Protein AF-A0A0F2R9R0-F1 (afdb_monomer)

Radius of gyration: 47.71 Å; Cα contacts (8 Å, |Δi|>4): 137; chains: 1; bounding box: 87×68×143 Å

pLDDT: mean 79.86, std 17.03, range [35.34, 97.31]

Structure (mmCIF, N/CA/C/O backbone):
data_AF-A0A0F2R9R0-F1
#
_entry.id   AF-A0A0F2R9R0-F1
#
loop_
_atom_site.group_PDB
_atom_site.id
_atom_site.type_symbol
_atom_site.label_atom_id
_atom_site.label_alt_id
_atom_site.label_comp_id
_atom_site.label_asym_id
_atom_site.label_entity_id
_atom_site.label_seq_id
_atom_site.pdbx_PDB_ins_code
_atom_site.Cartn_x
_atom_site.Cartn_y
_atom_site.Cartn_z
_atom_site.occupancy
_atom_site.B_iso_or_equiv
_atom_site.auth_seq_id
_atom_site.auth_comp_id
_atom_site.auth_asym_id
_atom_site.auth_atom_id
_atom_site.pdbx_PDB_model_num
ATOM 1 N N . MET A 1 1 ? -16.820 -42.056 77.768 1.00 40.16 1 MET A N 1
ATOM 2 C CA . MET A 1 1 ? -17.165 -43.144 76.829 1.00 40.16 1 MET A CA 1
ATOM 3 C C . MET A 1 1 ? -18.586 -42.840 76.374 1.00 40.16 1 MET A C 1
ATOM 5 O O . MET A 1 1 ? -19.413 -42.640 77.250 1.00 40.16 1 MET A O 1
ATOM 9 N N . SER A 1 2 ? -18.799 -42.416 75.122 1.00 37.59 2 SER A N 1
ATOM 10 C CA . SER A 1 2 ? -19.001 -43.304 73.947 1.00 37.59 2 SER A CA 1
ATOM 11 C C . SER A 1 2 ? -20.323 -44.087 74.069 1.00 37.59 2 SER A C 1
ATOM 13 O O . SER A 1 2 ? -20.566 -44.620 75.141 1.00 37.59 2 SER A O 1
ATOM 15 N N . SER A 1 3 ? -21.201 -44.281 73.079 1.00 40.66 3 SER A N 1
ATOM 16 C CA . SER A 1 3 ? -21.303 -43.811 71.682 1.00 40.66 3 SER A CA 1
ATOM 17 C C . SER A 1 3 ? -22.741 -44.110 71.177 1.00 40.66 3 SER A C 1
ATOM 19 O O . SER A 1 3 ? -23.325 -45.089 71.630 1.00 40.66 3 SER A O 1
ATOM 21 N N . ASP A 1 4 ? -23.367 -43.367 70.256 1.00 43.94 4 ASP A N 1
ATOM 22 C CA . ASP A 1 4 ? -23.007 -42.046 69.719 1.00 43.94 4 ASP A CA 1
ATOM 23 C C . ASP A 1 4 ? -24.202 -41.270 69.106 1.00 43.94 4 ASP A C 1
ATOM 25 O O . ASP A 1 4 ? -25.320 -41.768 69.005 1.00 43.94 4 ASP A O 1
ATOM 29 N N . ASN A 1 5 ? -23.925 -40.027 68.712 1.00 44.84 5 ASN A N 1
ATOM 30 C CA . ASN A 1 5 ? -24.727 -39.107 67.902 1.00 44.84 5 ASN A CA 1
ATOM 31 C C . ASN A 1 5 ? -24.810 -39.552 66.422 1.00 44.84 5 ASN A C 1
ATOM 33 O O . ASN A 1 5 ? -23.771 -39.648 65.775 1.00 44.84 5 ASN A O 1
ATOM 37 N N . ASP A 1 6 ? -26.013 -39.714 65.853 1.00 38.12 6 ASP A N 1
ATOM 38 C CA . ASP A 1 6 ? -26.194 -39.814 64.391 1.00 38.12 6 ASP A CA 1
ATOM 39 C C . ASP A 1 6 ? -27.330 -38.904 63.890 1.00 38.12 6 ASP A C 1
ATOM 41 O O . ASP A 1 6 ? -28.420 -39.312 63.481 1.00 38.12 6 ASP A O 1
ATOM 45 N N . THR A 1 7 ? -27.070 -37.599 63.985 1.00 41.69 7 THR A N 1
ATOM 46 C CA . THR A 1 7 ? -27.906 -36.568 63.369 1.00 41.69 7 THR A CA 1
ATOM 47 C C . THR A 1 7 ? -27.595 -36.514 61.873 1.00 41.69 7 THR A C 1
ATOM 49 O O . THR A 1 7 ? -26.609 -35.893 61.466 1.00 41.69 7 THR A O 1
ATOM 52 N N . THR A 1 8 ? -28.448 -37.111 61.035 1.00 40.28 8 THR A N 1
ATOM 53 C CA . THR A 1 8 ? -28.331 -37.064 59.565 1.00 40.28 8 THR A CA 1
ATOM 54 C C . THR A 1 8 ? -28.664 -35.674 59.010 1.00 40.28 8 THR A C 1
ATOM 56 O O . THR A 1 8 ? -29.687 -35.427 58.372 1.00 40.28 8 THR A O 1
ATOM 59 N N . GLY A 1 9 ? -27.745 -34.733 59.237 1.00 36.72 9 GLY A N 1
ATOM 60 C CA . GLY A 1 9 ? -27.738 -33.412 58.625 1.00 36.72 9 GLY A CA 1
ATOM 61 C C . GLY A 1 9 ? -27.505 -33.519 57.122 1.00 36.72 9 GLY A C 1
ATOM 62 O O . GLY A 1 9 ? -26.364 -33.482 56.656 1.00 36.72 9 GLY A O 1
ATOM 63 N N . ALA A 1 10 ? -28.592 -33.636 56.359 1.00 35.34 10 ALA A N 1
ATOM 64 C CA . ALA A 1 10 ? -28.570 -33.598 54.905 1.00 35.34 10 ALA A CA 1
ATOM 65 C C . ALA A 1 10 ? -27.980 -32.261 54.423 1.00 35.34 10 ALA A C 1
ATOM 67 O O . ALA A 1 10 ? -28.655 -31.230 54.396 1.00 35.34 10 ALA A O 1
ATOM 68 N N . LYS A 1 11 ? -26.697 -32.276 54.037 1.00 38.31 11 LYS A N 1
ATOM 69 C CA . LYS A 1 11 ? -26.055 -31.144 53.359 1.00 38.31 11 LYS A CA 1
ATOM 70 C C . LYS A 1 11 ? -26.858 -30.822 52.092 1.00 38.31 11 LYS A C 1
ATOM 72 O O . LYS A 1 11 ? -27.135 -31.748 51.324 1.00 38.31 11 LYS A O 1
ATOM 77 N N . PRO A 1 12 ? -27.211 -29.551 51.827 1.00 45.28 12 PRO A N 1
ATOM 78 C CA . PRO A 1 12 ? -27.850 -29.198 50.569 1.00 45.28 12 PRO A CA 1
ATOM 79 C C . PRO A 1 12 ? -26.906 -29.554 49.419 1.00 45.28 12 PRO A C 1
ATOM 81 O O . PRO A 1 12 ? -25.730 -29.186 49.437 1.00 45.28 12 PRO A O 1
ATOM 84 N N . VAL A 1 13 ? -27.430 -30.283 48.431 1.00 44.75 13 VAL A N 1
ATOM 85 C CA . VAL A 1 13 ? -26.698 -30.658 47.216 1.00 44.75 13 VAL A CA 1
ATOM 86 C C . VAL A 1 13 ? -26.112 -29.394 46.595 1.00 44.75 13 VAL A C 1
ATOM 88 O O . VAL A 1 13 ? -26.846 -28.454 46.282 1.00 44.75 13 VAL A O 1
ATOM 91 N N . SER A 1 14 ? -24.790 -29.364 46.426 1.00 47.56 14 SER A N 1
ATOM 92 C CA . SER A 1 14 ? -24.080 -28.240 45.824 1.00 47.56 14 SER A CA 1
AT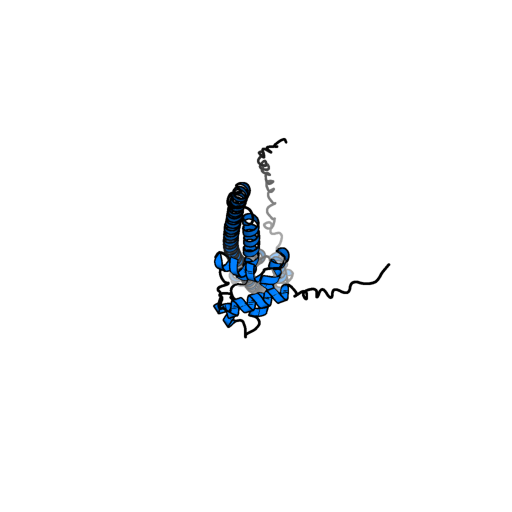OM 93 C C . SER A 1 14 ? -24.473 -28.108 44.353 1.00 47.56 14 SER A C 1
ATOM 95 O O . SER A 1 14 ? -23.897 -28.761 43.485 1.00 47.56 14 SER A O 1
ATOM 97 N N . GLN A 1 15 ? -25.477 -27.278 44.071 1.00 59.12 15 GLN A N 1
ATOM 98 C CA . GLN A 1 15 ? -25.826 -26.900 42.706 1.00 59.12 15 GLN A CA 1
ATOM 99 C C . GLN A 1 15 ? -24.646 -26.153 42.079 1.00 59.12 15 GLN A C 1
ATOM 101 O O . GLN A 1 15 ? -24.234 -25.113 42.597 1.00 59.12 15 GLN A O 1
ATOM 106 N N . ASP A 1 16 ? -24.129 -26.656 40.954 1.00 79.12 16 ASP A N 1
ATOM 107 C CA . ASP A 1 16 ? -23.079 -25.971 40.199 1.00 79.12 16 ASP A CA 1
ATOM 108 C C . ASP A 1 16 ? -23.521 -24.527 39.891 1.00 79.12 16 ASP A C 1
ATOM 110 O O . ASP A 1 16 ? -24.576 -24.332 39.268 1.00 79.12 16 ASP A O 1
ATOM 114 N N . PRO A 1 17 ? -22.740 -23.494 40.260 1.00 80.38 17 PRO A N 1
ATOM 115 C CA . PRO A 1 17 ? -23.181 -22.103 40.137 1.00 80.38 17 PRO A CA 1
ATOM 116 C C . PRO A 1 17 ? -23.451 -21.704 38.676 1.00 80.38 17 PRO A C 1
ATOM 118 O O . PRO A 1 17 ? -24.337 -20.890 38.409 1.00 80.38 17 PRO A O 1
ATOM 121 N N . SER A 1 18 ? -22.759 -22.339 37.725 1.00 81.69 18 SER A N 1
ATOM 122 C CA . SER A 1 18 ? -22.975 -22.191 36.280 1.00 81.69 18 SER A CA 1
ATOM 123 C C . SER A 1 18 ? -24.312 -22.776 35.803 1.00 81.69 18 SER A C 1
ATOM 125 O O . SER A 1 18 ? -24.955 -22.187 34.934 1.00 81.69 18 SER A O 1
ATOM 127 N N . ARG A 1 19 ? -24.778 -23.894 36.387 1.00 85.12 19 ARG A N 1
ATOM 128 C CA . ARG A 1 19 ? -26.102 -24.471 36.079 1.00 85.12 19 ARG A CA 1
ATOM 129 C C . ARG A 1 19 ? -27.211 -23.581 36.634 1.00 85.12 19 ARG A C 1
ATOM 131 O O . ARG A 1 19 ? -28.107 -23.191 35.890 1.00 85.12 19 ARG A O 1
ATOM 138 N N . ALA A 1 20 ? -27.080 -23.152 37.890 1.00 87.12 20 ALA A N 1
ATOM 139 C CA . ALA A 1 20 ? -28.022 -22.226 38.516 1.00 87.12 20 ALA A CA 1
ATOM 140 C C . ALA A 1 20 ? -28.095 -20.870 37.780 1.00 87.12 20 ALA A C 1
ATOM 142 O O . ALA A 1 20 ? -29.159 -20.257 37.693 1.00 87.12 20 ALA A O 1
ATOM 143 N N . PHE A 1 21 ? -26.979 -20.368 37.235 1.00 90.94 21 PHE A N 1
ATOM 144 C CA . PHE A 1 21 ? -26.975 -19.203 36.340 1.00 90.94 21 PHE A CA 1
ATOM 145 C C . PHE A 1 21 ? -27.809 -19.450 35.073 1.00 90.94 21 PHE A C 1
ATOM 147 O O . PHE A 1 21 ? -28.705 -18.657 34.784 1.00 90.94 21 PHE A O 1
ATOM 154 N N . LEU A 1 22 ? -27.569 -20.556 34.357 1.00 90.31 22 LEU A N 1
ATOM 155 C CA . LEU A 1 22 ? -28.282 -20.873 33.115 1.00 90.31 22 LEU A CA 1
ATOM 156 C C . LEU A 1 22 ? -29.788 -21.044 33.353 1.00 90.31 22 LEU A C 1
ATOM 158 O O . LEU A 1 22 ? -30.589 -20.503 32.595 1.00 90.31 22 LEU A O 1
ATOM 162 N N . GLU A 1 23 ? -30.191 -21.718 34.433 1.00 90.44 23 GLU A N 1
ATOM 163 C CA . GLU A 1 23 ? -31.603 -21.849 34.816 1.00 90.44 23 GLU A CA 1
ATOM 164 C C . GLU A 1 23 ? -32.273 -20.489 35.053 1.00 90.44 23 GLU A C 1
ATOM 166 O O . GLU A 1 23 ? -33.384 -20.251 34.572 1.00 90.44 23 GLU A O 1
ATOM 171 N N . ARG A 1 24 ? -31.598 -19.567 35.753 1.00 91.75 24 ARG A N 1
ATOM 172 C CA . ARG A 1 24 ? -32.123 -18.216 36.009 1.00 91.75 24 ARG A CA 1
ATOM 173 C C . ARG A 1 24 ? -32.177 -17.367 34.747 1.00 91.75 24 ARG A C 1
ATOM 175 O O . ARG A 1 24 ? -33.189 -16.708 34.534 1.00 91.75 24 ARG A O 1
ATOM 182 N N . LEU A 1 25 ? -31.155 -17.431 33.894 1.00 91.56 25 LEU A N 1
ATOM 183 C CA . LEU A 1 25 ? -31.144 -16.760 32.595 1.00 91.56 25 LEU A CA 1
ATOM 184 C C . LEU 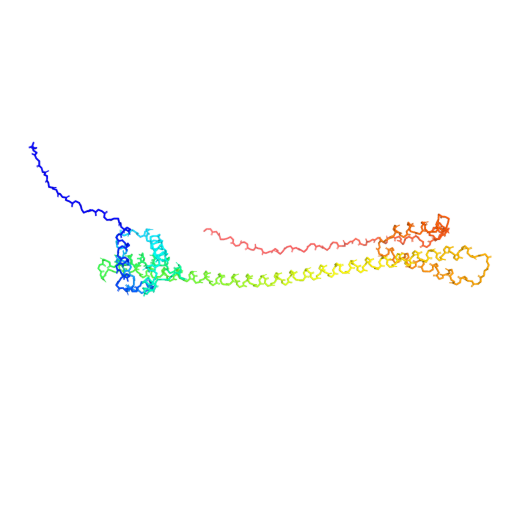A 1 25 ? -32.315 -17.248 31.730 1.00 91.56 25 LEU A C 1
ATOM 186 O O . LEU A 1 25 ? -33.131 -16.448 31.276 1.00 91.56 25 LEU A O 1
ATOM 190 N N . MET A 1 26 ? -32.471 -18.566 31.589 1.00 92.06 26 MET A N 1
ATOM 191 C CA . MET A 1 26 ? -33.569 -19.172 30.833 1.00 92.06 26 MET A CA 1
ATOM 192 C C . MET A 1 26 ? -34.944 -18.867 31.440 1.00 92.06 26 MET A C 1
ATOM 194 O O . MET A 1 26 ? -35.910 -18.691 30.696 1.00 92.06 26 MET A O 1
ATOM 198 N N . LYS A 1 27 ? -35.057 -18.754 32.770 1.00 92.06 27 LYS A N 1
ATOM 199 C CA . LYS A 1 27 ? -36.283 -18.294 33.437 1.00 92.06 27 LYS A CA 1
ATOM 200 C C . LYS A 1 27 ? -36.598 -16.836 33.088 1.00 92.06 27 LYS A C 1
ATOM 202 O O . LYS A 1 27 ? -37.730 -16.554 32.710 1.00 92.06 27 LYS A O 1
ATOM 207 N N . SER A 1 28 ? -35.623 -15.929 33.157 1.00 90.06 28 SER A N 1
ATOM 208 C CA . SER A 1 28 ? -35.805 -14.516 32.790 1.00 90.06 28 SER A CA 1
ATOM 209 C C . SER A 1 28 ? -36.177 -14.329 31.316 1.00 90.06 28 SER A C 1
ATOM 211 O O . SER A 1 28 ? -37.043 -13.510 31.017 1.00 90.06 28 SER A O 1
ATOM 213 N N . VAL A 1 29 ? -35.602 -15.135 30.417 1.00 90.56 29 VAL A N 1
ATOM 214 C CA . VAL A 1 29 ? -35.950 -15.150 28.986 1.00 90.56 29 VAL A CA 1
ATOM 215 C C . VAL A 1 29 ? -37.373 -15.675 28.754 1.00 90.56 29 VAL A C 1
ATOM 217 O O . VAL A 1 29 ? -38.135 -15.074 28.004 1.00 90.56 29 VAL A O 1
ATOM 220 N N . ARG A 1 30 ? -37.794 -16.745 29.446 1.00 89.50 30 ARG A N 1
ATOM 221 C CA . ARG A 1 30 ? -39.189 -17.242 29.390 1.00 89.50 30 ARG A CA 1
ATOM 222 C C . ARG A 1 30 ? -40.213 -16.235 29.925 1.00 89.50 30 ARG A C 1
ATOM 224 O O . ARG A 1 30 ? -41.356 -16.264 29.488 1.00 89.50 30 ARG A O 1
ATOM 231 N N . LEU A 1 31 ? -39.812 -15.369 30.856 1.00 88.56 31 LEU A N 1
ATOM 232 C CA . LEU A 1 31 ? -40.641 -14.290 31.407 1.00 88.56 31 LEU A CA 1
ATOM 233 C C . LEU A 1 31 ? -40.628 -13.010 30.547 1.00 88.56 31 LEU A C 1
ATOM 235 O O . LEU A 1 31 ? -41.215 -12.009 30.954 1.00 88.56 31 LEU A O 1
ATOM 239 N N . GLY A 1 32 ? -39.953 -13.010 29.389 1.00 85.06 32 GLY A N 1
ATOM 240 C CA . GLY A 1 32 ? -39.904 -11.859 28.481 1.00 85.06 32 GLY A CA 1
ATOM 241 C C . GLY A 1 32 ? -39.219 -10.626 29.075 1.00 85.06 32 GLY A C 1
ATOM 242 O O . GLY A 1 32 ? -39.496 -9.500 28.669 1.00 85.06 32 GLY A O 1
ATOM 243 N N . HIS A 1 33 ? -38.349 -10.798 30.075 1.00 89.50 33 HIS A N 1
ATOM 244 C CA . HIS A 1 33 ? -37.650 -9.668 30.676 1.00 89.50 33 HIS A CA 1
ATOM 245 C C . HIS A 1 33 ? -36.631 -9.071 29.700 1.00 89.50 33 HIS A C 1
ATOM 247 O O . HIS A 1 33 ? -35.833 -9.798 29.112 1.00 89.50 33 HIS A O 1
ATOM 253 N N . ARG A 1 34 ? -36.609 -7.738 29.580 1.00 88.94 34 ARG A N 1
ATOM 254 C CA . ARG A 1 34 ? -35.550 -7.024 28.852 1.00 88.94 34 ARG A CA 1
ATOM 255 C C . ARG A 1 34 ? -34.204 -7.220 29.550 1.00 88.94 34 ARG A C 1
ATOM 257 O O . ARG A 1 34 ? -34.120 -7.038 30.772 1.00 88.94 34 ARG A O 1
ATOM 264 N N . LEU A 1 35 ? -33.196 -7.594 28.763 1.00 88.56 35 LEU A N 1
ATOM 265 C CA . LEU A 1 35 ? -31.814 -7.880 29.172 1.00 88.56 35 LEU A CA 1
ATOM 266 C C . LEU A 1 35 ? -30.787 -7.120 28.305 1.00 88.56 35 LEU A C 1
ATOM 268 O O . LEU A 1 35 ? -29.601 -7.443 28.326 1.00 88.56 35 LEU A O 1
ATOM 272 N N . ASP A 1 36 ? -31.265 -6.137 27.546 1.00 84.06 36 ASP A N 1
ATOM 273 C CA . ASP A 1 36 ? -30.613 -5.481 26.418 1.00 84.06 36 ASP A CA 1
ATOM 274 C C . ASP A 1 36 ? -29.631 -4.376 26.806 1.00 84.06 36 ASP A C 1
ATOM 276 O O . ASP A 1 36 ? -28.469 -4.434 26.404 1.00 84.06 36 ASP A O 1
ATOM 280 N N . ASP A 1 37 ? -30.078 -3.377 27.569 1.00 84.50 37 ASP A N 1
ATOM 281 C CA . ASP A 1 37 ? -29.250 -2.215 27.901 1.00 84.50 37 ASP A CA 1
ATOM 282 C C . ASP A 1 37 ? -28.648 -2.321 29.315 1.00 84.50 37 ASP A C 1
ATOM 284 O O . ASP A 1 37 ? -29.350 -2.069 30.302 1.00 84.50 37 ASP A O 1
ATOM 288 N N . PRO A 1 38 ? -27.342 -2.626 29.457 1.00 78.19 38 PRO A N 1
ATOM 289 C CA . PRO A 1 38 ? -26.673 -2.655 30.753 1.00 78.19 38 PRO A CA 1
ATOM 290 C C . PRO A 1 38 ? -26.470 -1.257 31.369 1.00 78.19 38 PRO A C 1
ATOM 292 O O . PRO A 1 38 ? -25.909 -1.154 32.454 1.00 78.19 38 PRO A O 1
ATOM 295 N N . ARG A 1 39 ? -26.923 -0.170 30.729 1.00 79.62 39 ARG A N 1
ATOM 296 C CA . ARG A 1 39 ? -27.002 1.168 31.342 1.00 79.62 39 ARG A CA 1
ATOM 297 C C . ARG A 1 39 ? -28.286 1.361 32.154 1.00 79.62 39 ARG A C 1
ATOM 299 O O . ARG A 1 39 ? -28.331 2.241 33.013 1.00 79.62 39 ARG A O 1
ATOM 306 N N . ASN A 1 40 ? -29.320 0.548 31.922 1.00 84.38 40 ASN A N 1
ATOM 307 C CA . ASN A 1 40 ? -30.573 0.617 32.668 1.00 84.38 40 ASN A CA 1
ATOM 308 C C . ASN A 1 40 ? -30.447 -0.111 34.021 1.00 84.38 40 ASN A C 1
ATOM 310 O O . ASN A 1 40 ? -30.142 -1.303 34.090 1.00 84.38 40 ASN A O 1
ATOM 314 N N . VAL A 1 41 ? -30.738 0.601 35.114 1.00 82.25 41 VAL A N 1
ATOM 315 C CA . VAL A 1 41 ? -30.643 0.086 36.490 1.00 82.25 41 VAL A CA 1
ATOM 316 C C . VAL A 1 41 ? -31.548 -1.131 36.724 1.00 82.25 41 VAL A C 1
ATOM 318 O O . VAL A 1 41 ? -31.137 -2.057 37.420 1.00 82.25 41 VAL A O 1
ATOM 321 N N . GLU A 1 42 ? -32.739 -1.191 36.121 1.00 86.25 42 GLU A N 1
ATOM 322 C CA . GLU A 1 42 ? -33.618 -2.366 36.239 1.00 86.25 42 GLU A CA 1
ATOM 323 C C . GLU A 1 42 ? -33.032 -3.601 35.546 1.00 86.25 42 GLU A C 1
ATOM 325 O O . GLU A 1 42 ? -33.139 -4.724 36.045 1.00 86.25 42 GLU A O 1
ATOM 330 N N . VAL A 1 43 ? -32.398 -3.400 34.389 1.00 89.31 43 VAL A N 1
ATOM 331 C CA . VAL A 1 43 ? -31.737 -4.467 33.628 1.00 89.31 43 VAL A CA 1
ATOM 332 C C . VAL A 1 43 ? -30.530 -4.982 34.415 1.00 89.31 43 VAL A C 1
ATOM 334 O O . VAL A 1 43 ? -30.363 -6.194 34.553 1.00 89.31 43 VAL A O 1
ATOM 337 N N . LEU A 1 44 ? -29.758 -4.089 35.044 1.00 88.88 44 LEU A N 1
ATOM 338 C CA . LEU A 1 44 ? -28.662 -4.460 35.945 1.00 88.88 44 LEU A CA 1
ATOM 339 C C . LEU A 1 44 ? -29.126 -5.200 37.203 1.00 88.88 44 LEU A C 1
ATOM 341 O O . LEU A 1 44 ? -28.481 -6.169 37.601 1.00 88.88 44 LEU A O 1
ATOM 345 N N . GLN A 1 45 ? -30.255 -4.813 37.803 1.00 87.69 45 GLN A N 1
ATOM 346 C CA . GLN A 1 45 ? -30.855 -5.558 38.915 1.00 87.69 45 GLN A CA 1
ATOM 347 C C . GLN A 1 45 ? -31.214 -6.991 38.505 1.00 87.69 45 GLN A C 1
ATOM 349 O O . GLN A 1 45 ? -30.871 -7.940 39.214 1.00 87.69 45 GLN A O 1
ATOM 354 N N . ARG A 1 46 ? -31.852 -7.169 37.339 1.00 91.31 46 ARG A N 1
ATOM 355 C CA . ARG A 1 46 ? -32.186 -8.498 36.796 1.00 91.31 46 ARG A CA 1
ATOM 356 C C . ARG A 1 46 ? -30.926 -9.322 36.538 1.00 91.31 46 ARG A C 1
ATOM 358 O O . ARG A 1 46 ? -30.847 -10.459 37.000 1.00 91.31 46 ARG A O 1
ATOM 365 N N . TRP A 1 47 ? -29.914 -8.743 35.892 1.00 93.00 47 TRP A N 1
ATOM 366 C CA . TRP A 1 47 ? -28.631 -9.411 35.673 1.00 93.00 47 TRP A CA 1
ATOM 367 C C . TRP A 1 47 ? -27.920 -9.782 36.983 1.00 93.00 47 TRP A C 1
ATOM 369 O O . TRP A 1 47 ? -27.419 -10.897 37.100 1.00 93.00 47 TRP A O 1
ATOM 379 N N . ALA A 1 48 ? -27.939 -8.929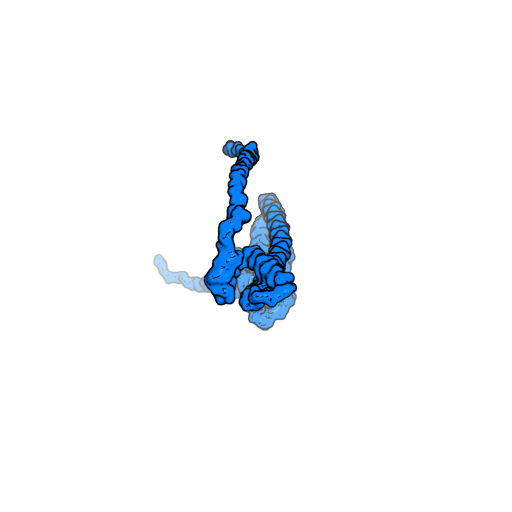 38.009 1.00 90.00 48 ALA A N 1
ATOM 380 C CA . ALA A 1 48 ? -27.377 -9.252 39.322 1.00 90.00 48 ALA A CA 1
ATOM 381 C C . ALA A 1 48 ? -28.105 -10.425 40.015 1.00 90.00 48 ALA A C 1
ATOM 383 O O . ALA A 1 48 ? -27.463 -11.240 40.681 1.00 90.00 48 ALA A O 1
ATOM 384 N N . ILE A 1 49 ? -29.425 -10.557 39.826 1.00 91.12 49 ILE A N 1
ATOM 385 C CA . ILE A 1 49 ? -30.214 -11.703 40.311 1.00 91.12 49 ILE A CA 1
ATOM 386 C C . ILE A 1 49 ? -29.853 -12.988 39.545 1.00 91.12 49 ILE A C 1
ATOM 388 O O . ILE A 1 49 ? -29.656 -14.034 40.171 1.00 91.12 49 ILE A O 1
ATOM 392 N N . ILE A 1 50 ? -29.722 -12.914 38.214 1.00 91.88 50 ILE A N 1
ATOM 393 C CA . ILE A 1 50 ? -29.310 -14.039 37.353 1.00 91.88 50 ILE A CA 1
ATOM 394 C C . ILE A 1 50 ? -27.899 -14.525 37.735 1.00 91.88 50 ILE A C 1
ATOM 396 O O . ILE A 1 50 ? -27.673 -15.723 37.907 1.00 91.88 50 ILE A O 1
ATOM 400 N N . CYS A 1 51 ? -26.970 -13.593 37.959 1.00 91.44 51 CYS A N 1
ATOM 401 C CA . CYS A 1 51 ? -25.570 -13.849 38.308 1.00 91.44 51 CYS A CA 1
ATOM 402 C C . CYS A 1 51 ? -25.323 -14.184 39.793 1.00 91.44 51 CYS A C 1
ATOM 404 O O . CYS A 1 51 ? -24.176 -14.407 40.190 1.00 91.44 51 CYS A O 1
ATOM 406 N N . LYS A 1 52 ? -26.357 -14.224 40.647 1.00 89.00 52 LYS A N 1
ATOM 407 C CA . LYS A 1 52 ? -26.201 -14.431 42.098 1.00 89.00 52 LYS A CA 1
ATOM 408 C C . LYS A 1 52 ? -25.487 -15.760 42.401 1.00 89.00 52 LYS A C 1
ATOM 410 O O . LYS A 1 52 ? -25.987 -16.830 42.061 1.00 89.00 52 LYS A O 1
ATOM 415 N N . GLY A 1 53 ? -24.354 -15.701 43.097 1.00 84.44 53 GLY A N 1
ATOM 416 C CA . GLY A 1 53 ? -23.550 -16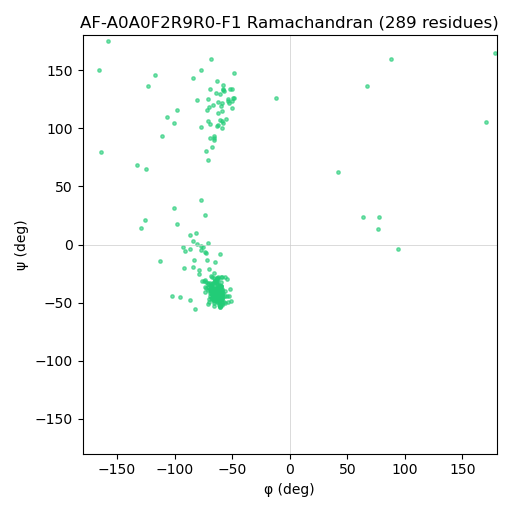.880 43.453 1.00 84.44 53 GLY A CA 1
ATOM 417 C C . GLY A 1 53 ? -22.411 -17.209 42.479 1.00 84.44 53 GLY A C 1
ATO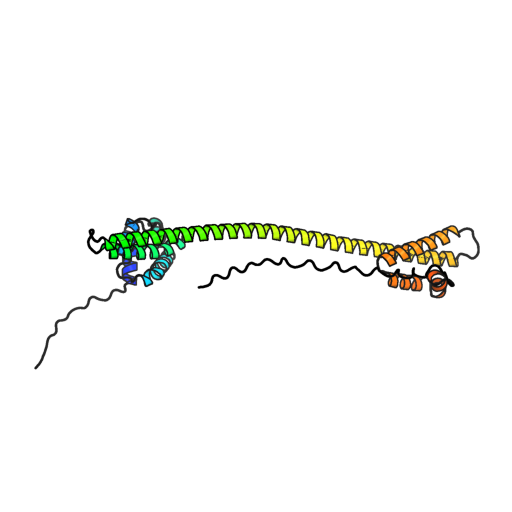M 418 O O . 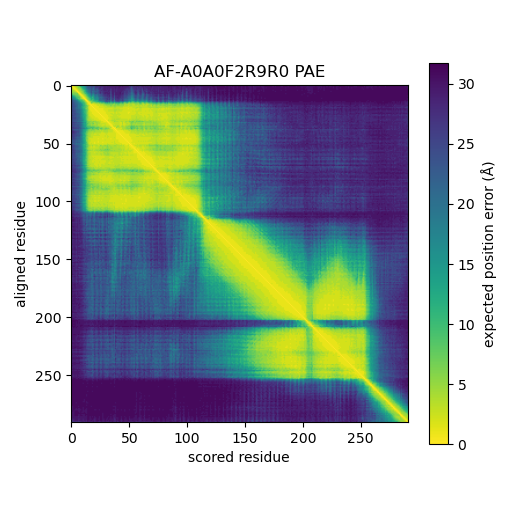GLY A 1 53 ? -21.618 -18.091 42.781 1.00 84.44 53 GLY A O 1
ATOM 419 N N . LEU A 1 54 ? -22.273 -16.482 41.364 1.00 88.88 54 LEU A N 1
ATOM 420 C CA . LEU A 1 54 ? -21.028 -16.470 40.590 1.00 88.88 54 LEU A CA 1
ATOM 421 C C . LEU A 1 54 ? -20.040 -15.442 41.185 1.00 88.88 54 LEU A C 1
ATOM 423 O O . LEU A 1 54 ? -20.471 -14.365 41.630 1.00 88.88 54 LEU A O 1
ATOM 427 N N . PRO A 1 55 ? -18.726 -15.726 41.199 1.00 88.38 55 PRO A N 1
ATOM 428 C CA . PRO A 1 55 ? -17.705 -14.750 41.570 1.00 88.38 55 PRO A CA 1
ATOM 429 C C . PRO A 1 55 ? -17.446 -13.766 40.414 1.00 88.38 55 PRO A C 1
ATOM 431 O O . PRO A 1 55 ? -17.606 -14.114 39.244 1.00 88.38 55 PRO A O 1
ATOM 434 N N . ASP A 1 56 ? -17.062 -12.525 40.732 1.00 86.94 56 ASP A N 1
ATOM 435 C CA . ASP A 1 56 ? -16.948 -11.435 39.743 1.00 86.94 56 ASP A CA 1
ATOM 436 C C . ASP A 1 56 ? -15.942 -11.731 38.619 1.00 86.94 56 ASP A C 1
ATOM 438 O O . ASP A 1 56 ? -16.193 -11.395 37.464 1.00 86.94 56 ASP A O 1
ATOM 442 N N . ASN A 1 57 ? -14.836 -12.412 38.932 1.00 86.25 57 ASN A N 1
ATOM 443 C CA . ASN A 1 57 ? -13.824 -12.817 37.951 1.00 86.25 57 ASN A CA 1
ATOM 444 C C . ASN A 1 57 ? -14.366 -13.795 36.890 1.00 86.25 57 ASN A C 1
ATOM 446 O O . ASN A 1 57 ? -13.924 -13.753 35.744 1.00 86.25 57 ASN A O 1
ATOM 450 N N . ALA A 1 58 ? -15.342 -14.639 37.238 1.00 87.75 58 ALA A N 1
ATOM 451 C CA . ALA A 1 58 ? -15.953 -15.580 36.304 1.00 87.75 58 ALA A CA 1
ATOM 452 C C . ALA A 1 58 ? -16.986 -14.918 35.376 1.00 87.75 58 ALA A C 1
ATOM 454 O O . ALA A 1 58 ? -17.206 -15.409 34.269 1.00 87.75 58 ALA A O 1
ATOM 455 N N . LEU A 1 59 ? -17.611 -13.802 35.781 1.00 88.19 59 LEU A N 1
ATOM 456 C CA . LEU A 1 59 ? -18.679 -13.156 34.999 1.00 88.19 59 LEU A CA 1
ATOM 457 C C . LEU A 1 59 ? -18.213 -12.730 33.601 1.00 88.19 59 LEU A C 1
ATOM 459 O O . LEU A 1 59 ? -18.955 -12.913 32.637 1.00 88.19 59 LEU A O 1
ATOM 463 N N . MET A 1 60 ? -16.972 -12.242 33.498 1.00 87.94 60 MET A N 1
ATOM 464 C CA . MET A 1 60 ? -16.333 -11.823 32.242 1.00 87.94 60 MET A CA 1
ATOM 465 C C . MET A 1 60 ? -16.244 -12.945 31.198 1.00 87.94 60 MET A C 1
ATOM 467 O O . MET A 1 60 ? -16.237 -12.667 30.009 1.00 87.94 60 MET A O 1
ATOM 471 N N . GLN A 1 61 ? -16.182 -14.211 31.622 1.00 89.31 61 GLN A N 1
ATOM 472 C CA . GLN A 1 61 ? -16.103 -15.359 30.712 1.00 89.31 61 GLN A CA 1
ATOM 473 C C . GLN A 1 61 ? -17.458 -16.061 30.574 1.00 89.31 61 GLN A C 1
ATOM 475 O O . GLN A 1 61 ? -17.890 -16.368 29.464 1.00 89.31 61 GLN A O 1
ATOM 480 N N . VAL A 1 62 ? -18.162 -16.272 31.691 1.00 89.75 62 VAL A N 1
ATOM 481 C CA . VAL A 1 62 ? -19.416 -17.036 31.728 1.00 89.75 62 VAL A CA 1
ATOM 482 C C . VAL A 1 62 ? -20.529 -16.336 30.946 1.00 89.75 62 VAL A C 1
ATOM 484 O O . VAL A 1 62 ? -21.214 -17.000 30.168 1.00 89.75 62 VAL A O 1
ATOM 487 N N . ILE A 1 63 ? -20.715 -15.018 31.095 1.00 90.38 63 ILE A N 1
ATOM 488 C CA . ILE A 1 63 ? -21.830 -14.315 30.436 1.00 90.38 63 ILE A CA 1
ATOM 489 C C . ILE A 1 63 ? -21.665 -14.327 28.901 1.00 90.38 63 ILE A C 1
ATOM 491 O O . ILE A 1 63 ? -22.576 -14.816 28.226 1.00 90.38 63 ILE A O 1
ATOM 495 N N . PRO A 1 64 ? -20.527 -13.909 28.307 1.00 90.69 64 PRO A N 1
ATOM 496 C CA . PRO A 1 64 ? -20.393 -13.898 26.851 1.00 90.69 64 PRO A CA 1
ATOM 497 C C . PRO A 1 64 ? -20.402 -15.305 26.240 1.00 90.69 64 PRO A C 1
ATOM 499 O O . PRO A 1 64 ? -20.991 -15.506 25.178 1.00 90.69 64 PRO A O 1
ATOM 502 N N . GLN A 1 65 ? -19.786 -16.298 26.897 1.00 90.62 65 GLN A N 1
ATOM 503 C CA . GLN A 1 65 ? -19.768 -17.680 26.400 1.00 90.62 65 GLN A CA 1
ATOM 504 C C . GLN A 1 65 ? -21.163 -18.318 26.409 1.00 90.62 65 GLN A C 1
ATOM 506 O O . GLN A 1 65 ? -21.559 -18.926 25.415 1.00 90.62 65 GLN A O 1
ATOM 511 N N . THR A 1 66 ? -21.931 -18.156 27.491 1.00 90.06 66 THR A N 1
ATOM 512 C CA . THR A 1 66 ? -23.284 -18.732 27.594 1.00 90.06 66 THR A CA 1
ATOM 513 C C . THR A 1 66 ? -24.267 -18.068 26.634 1.00 90.06 66 THR A C 1
ATOM 515 O O . THR A 1 66 ? -25.008 -18.777 25.956 1.00 90.06 66 THR A O 1
ATOM 518 N N . LEU A 1 67 ? -24.227 -16.738 26.482 1.00 90.50 67 LEU A N 1
ATOM 519 C CA . LEU A 1 67 ? -25.048 -16.035 25.490 1.00 90.50 67 LEU A CA 1
ATOM 520 C C . LEU A 1 67 ? -24.714 -16.473 24.059 1.00 90.50 67 LEU A C 1
ATOM 522 O O . LEU A 1 67 ? -25.620 -16.791 23.294 1.00 90.50 67 LEU A O 1
ATOM 526 N N . ARG A 1 68 ? -23.426 -16.588 23.704 1.00 89.81 68 ARG A N 1
ATOM 527 C CA . ARG A 1 68 ? -23.004 -17.117 22.394 1.00 89.81 68 ARG A CA 1
ATOM 528 C C . ARG A 1 68 ? -23.434 -18.567 22.172 1.00 89.81 68 ARG A C 1
ATOM 530 O O . ARG A 1 68 ? -23.795 -18.910 21.052 1.00 89.81 68 ARG A O 1
ATOM 537 N N . ALA A 1 69 ? -23.399 -19.413 23.201 1.00 89.31 69 ALA A N 1
ATOM 538 C CA . ALA A 1 69 ? -23.837 -20.804 23.098 1.00 89.31 69 ALA A CA 1
ATOM 539 C C . ALA A 1 69 ? -25.354 -20.916 22.863 1.00 89.31 69 ALA A C 1
ATOM 541 O O . ALA A 1 69 ? -25.778 -21.682 22.003 1.00 89.31 69 ALA A O 1
ATOM 542 N N . LEU A 1 70 ? -26.163 -20.118 23.567 1.00 88.88 70 LEU A N 1
ATOM 543 C CA . LEU A 1 70 ? -27.623 -20.101 23.404 1.00 88.88 70 LEU A CA 1
ATOM 544 C C . LEU A 1 70 ? -28.066 -19.435 22.086 1.00 88.88 70 LEU A C 1
ATOM 546 O O . LEU A 1 70 ? -29.041 -19.862 21.477 1.00 88.88 70 LEU A O 1
ATOM 550 N N . LEU A 1 71 ? -27.330 -18.436 21.590 1.00 88.75 71 LEU A N 1
ATOM 551 C CA . LEU A 1 71 ? -27.581 -17.827 20.274 1.00 88.75 71 LEU A CA 1
ATOM 552 C C . LEU A 1 71 ? -27.183 -18.726 19.084 1.00 88.75 71 LEU A C 1
ATOM 554 O O . LEU A 1 71 ? -27.477 -18.378 17.946 1.00 88.75 71 LEU A O 1
ATOM 558 N N . ARG A 1 72 ? -26.526 -19.870 19.326 1.00 88.56 72 ARG A N 1
ATOM 559 C CA . ARG A 1 72 ? -26.273 -20.923 18.320 1.00 88.56 72 ARG A CA 1
ATOM 560 C C . ARG A 1 72 ? -27.346 -22.020 18.309 1.00 88.56 72 ARG A C 1
ATOM 562 O O . ARG A 1 72 ? -27.229 -22.958 17.531 1.00 88.56 72 ARG A O 1
ATOM 569 N N . GLN A 1 73 ? -28.338 -21.948 19.196 1.00 89.06 73 GLN A N 1
ATOM 570 C CA . GLN A 1 73 ? -29.435 -22.911 19.285 1.00 89.06 73 GLN A CA 1
ATOM 571 C C . GLN A 1 73 ? -30.713 -22.263 18.748 1.00 89.06 73 GLN A C 1
ATOM 573 O O . GLN A 1 73 ? -31.272 -21.376 19.396 1.00 89.06 73 GLN A O 1
ATOM 578 N N . ASP A 1 74 ? -31.192 -22.715 17.588 1.00 79.31 74 ASP A N 1
ATOM 579 C CA . ASP A 1 74 ? -32.315 -22.091 16.865 1.00 79.31 74 ASP A CA 1
ATOM 580 C C . ASP A 1 74 ? -33.562 -21.886 17.744 1.00 79.31 74 ASP A C 1
ATOM 582 O O . ASP A 1 74 ? -34.196 -20.833 17.712 1.00 79.31 74 ASP A O 1
ATOM 586 N N . SER A 1 75 ? -33.856 -22.847 18.628 1.00 86.12 75 SER A N 1
ATOM 587 C CA . SER A 1 75 ? -35.004 -22.814 19.550 1.00 86.12 75 SER A CA 1
ATOM 588 C C . SER A 1 75 ? -34.961 -21.703 20.613 1.00 86.12 75 SER A C 1
ATOM 590 O O . SER A 1 75 ? -35.982 -21.420 21.250 1.00 86.12 75 SER A O 1
ATOM 592 N N . THR A 1 76 ? -33.804 -21.068 20.830 1.00 86.00 76 THR A N 1
ATOM 593 C CA . THR A 1 76 ? -33.620 -19.974 21.798 1.00 86.00 76 THR A CA 1
ATOM 594 C C . THR A 1 76 ? -33.326 -18.617 21.169 1.00 86.00 76 THR A C 1
ATOM 596 O O . THR A 1 76 ? -33.486 -17.608 21.861 1.00 86.00 76 THR A O 1
ATOM 599 N N . VAL A 1 77 ? -32.974 -18.557 19.879 1.00 88.44 77 VAL A N 1
ATOM 600 C CA . VAL A 1 77 ? -32.633 -17.307 19.174 1.00 88.44 77 VAL A CA 1
ATOM 601 C C . VAL A 1 77 ? -33.781 -16.298 19.214 1.00 88.44 77 VAL A C 1
ATOM 603 O O . VAL A 1 77 ? -33.574 -15.167 19.652 1.00 88.44 77 VAL A O 1
ATOM 606 N N . GLU A 1 78 ? -34.999 -16.691 18.831 1.00 86.94 78 GLU A N 1
ATOM 607 C CA . GLU A 1 78 ? -36.156 -15.778 18.792 1.00 86.94 78 GLU A CA 1
ATOM 608 C C . GLU A 1 78 ? -36.456 -15.165 20.167 1.00 86.94 78 GLU A C 1
ATOM 610 O O . GLU A 1 78 ? -36.679 -13.962 20.295 1.00 86.94 78 GLU A O 1
ATOM 615 N N . ARG A 1 79 ? -36.392 -15.985 21.225 1.00 88.25 79 ARG A N 1
ATOM 616 C CA . ARG A 1 79 ? -36.693 -15.561 22.601 1.00 88.25 79 ARG A CA 1
ATOM 617 C C . ARG A 1 79 ? -35.617 -14.638 23.169 1.00 88.25 79 ARG A C 1
ATOM 619 O O . ARG A 1 79 ? -35.947 -13.662 23.834 1.00 88.25 79 ARG A O 1
ATOM 626 N N . LEU A 1 80 ? -34.342 -14.910 22.884 1.00 88.50 80 LEU A N 1
ATOM 627 C CA . LEU A 1 80 ? -33.240 -14.015 23.250 1.00 88.50 80 LEU A CA 1
ATOM 628 C C . LEU A 1 80 ? -33.317 -12.687 22.491 1.00 88.50 80 LEU A C 1
ATOM 630 O O . LEU A 1 80 ? -33.142 -11.630 23.098 1.00 88.50 80 LEU A O 1
ATOM 634 N N . THR A 1 81 ? -33.677 -12.734 21.208 1.00 88.50 81 THR A N 1
ATOM 635 C CA . THR A 1 81 ? -33.862 -11.538 20.377 1.00 88.50 81 THR A CA 1
ATOM 636 C C . THR A 1 81 ? -35.027 -10.685 20.892 1.00 88.50 81 THR A C 1
ATOM 638 O O . THR A 1 81 ? -34.891 -9.468 20.978 1.00 88.50 81 THR A O 1
ATOM 641 N N . ALA A 1 82 ? -36.128 -11.299 21.343 1.00 88.00 82 ALA A N 1
ATOM 642 C CA . ALA A 1 82 ? -37.240 -10.602 22.001 1.00 88.00 82 ALA A CA 1
ATOM 643 C C . ALA A 1 82 ? -36.850 -9.963 23.353 1.00 88.00 82 ALA A C 1
ATOM 645 O O . ALA A 1 82 ? -37.355 -8.898 23.703 1.00 88.00 82 ALA A O 1
ATOM 646 N N . CYS A 1 83 ? -35.904 -10.557 24.089 1.00 87.50 83 CYS A N 1
ATOM 647 C CA . CYS A 1 83 ? -35.273 -9.944 25.268 1.00 87.50 83 CYS A CA 1
ATOM 648 C C . CYS A 1 83 ? -34.234 -8.851 24.924 1.00 87.50 83 CYS A C 1
ATOM 650 O O . CYS A 1 83 ? -33.678 -8.240 25.842 1.00 87.50 83 CYS A O 1
ATOM 652 N N . GLY A 1 84 ? -33.980 -8.615 23.630 1.00 85.25 84 GLY A N 1
ATOM 653 C CA . GLY A 1 84 ? -33.044 -7.632 23.075 1.00 85.25 84 GLY A CA 1
ATOM 654 C C . GLY A 1 84 ? -31.564 -8.043 23.123 1.00 85.25 84 GLY A C 1
ATOM 655 O O . GLY A 1 84 ? -30.675 -7.191 23.090 1.00 85.25 84 GLY A O 1
ATOM 656 N N . ILE A 1 85 ? -31.296 -9.350 23.181 1.00 89.19 85 ILE A N 1
ATOM 657 C CA . ILE A 1 85 ? -29.965 -9.956 23.041 1.00 89.19 85 ILE A CA 1
ATOM 658 C C . ILE A 1 85 ? -29.819 -10.445 21.592 1.00 89.19 85 ILE A C 1
ATOM 660 O O . ILE A 1 85 ? -30.547 -11.340 21.167 1.00 89.19 85 ILE A O 1
ATOM 664 N N . SER A 1 86 ? -28.891 -9.864 20.824 1.00 86.19 86 SER A N 1
ATOM 665 C CA . SER A 1 86 ? -28.786 -10.077 19.371 1.00 86.19 86 SER A CA 1
ATOM 666 C C . SER A 1 86 ? -27.418 -10.599 18.940 1.00 86.19 86 SER A C 1
ATOM 668 O O . SER A 1 86 ? -26.378 -10.056 19.311 1.00 86.19 86 SER A O 1
ATOM 670 N N . LEU A 1 87 ? -27.408 -11.589 18.038 1.00 83.88 87 LEU A N 1
ATOM 671 C CA . LEU A 1 87 ? -26.184 -12.104 17.407 1.00 83.88 87 LEU A CA 1
ATOM 672 C C . LEU A 1 87 ? -25.375 -10.997 16.694 1.00 83.88 87 LEU A C 1
ATOM 674 O O . LEU A 1 87 ? -24.153 -11.093 16.603 1.00 83.88 87 LEU A O 1
ATOM 678 N N . ARG A 1 88 ? -26.040 -9.930 16.221 1.00 84.94 88 ARG A N 1
ATOM 679 C CA . ARG A 1 88 ? -25.411 -8.817 15.484 1.00 84.94 88 ARG A CA 1
ATOM 680 C C . ARG A 1 88 ? -24.547 -7.899 16.356 1.00 84.94 88 ARG A C 1
ATOM 682 O O . ARG A 1 88 ? -23.783 -7.109 15.811 1.00 84.94 88 ARG A O 1
ATOM 689 N N . HIS A 1 89 ? -24.643 -7.991 17.684 1.00 82.38 89 HIS A N 1
ATOM 690 C CA . HIS A 1 89 ? -23.942 -7.096 18.609 1.00 82.38 89 HIS A CA 1
ATOM 691 C C . HIS A 1 89 ? -23.087 -7.878 19.623 1.00 82.38 89 HIS A C 1
ATOM 693 O O . HIS A 1 89 ? -23.326 -7.812 20.826 1.00 82.38 89 HIS A O 1
ATOM 699 N N . PRO A 1 90 ? -22.040 -8.608 19.187 1.00 81.69 90 PRO A N 1
ATOM 700 C CA . PRO A 1 90 ? -21.220 -9.425 20.086 1.00 81.69 90 PRO A CA 1
ATOM 701 C C . PRO A 1 90 ? -20.530 -8.615 21.197 1.00 81.69 90 PRO A C 1
ATOM 703 O O . PRO A 1 90 ? -20.304 -9.156 22.277 1.00 81.69 90 PRO A O 1
ATOM 706 N N . LEU A 1 91 ? -20.243 -7.329 20.958 1.00 83.06 91 LEU A N 1
ATOM 707 C CA . LEU A 1 91 ? -19.692 -6.399 21.952 1.00 83.06 91 LEU A CA 1
ATOM 708 C C . LEU A 1 91 ? -20.691 -6.054 23.073 1.00 83.06 91 LEU A C 1
ATOM 710 O O . LEU A 1 91 ? -20.272 -5.791 24.196 1.00 83.06 91 LEU A O 1
ATOM 714 N N . GLN A 1 92 ? -22.003 -6.111 22.809 1.00 84.62 92 GLN A N 1
ATOM 715 C CA . GLN A 1 92 ? -23.046 -5.936 23.829 1.00 84.62 92 GLN A CA 1
ATOM 716 C C . GLN A 1 92 ? -22.924 -7.026 24.903 1.00 84.62 92 GLN A C 1
ATOM 718 O O . GLN A 1 92 ? -22.980 -6.731 26.093 1.00 84.62 92 GLN A O 1
ATOM 723 N N . HIS A 1 93 ? -22.684 -8.277 24.491 1.00 87.25 93 HIS A N 1
ATOM 724 C CA . HIS A 1 93 ? -22.541 -9.416 25.403 1.00 87.25 93 HIS A CA 1
ATOM 725 C C . HIS A 1 93 ? -21.302 -9.300 26.302 1.00 87.25 93 HIS A C 1
ATOM 727 O O . HIS A 1 93 ? -21.378 -9.622 27.486 1.00 87.25 93 HIS A O 1
ATOM 733 N N . GLU A 1 94 ? -20.187 -8.809 25.752 1.00 86.75 94 GLU A N 1
ATOM 734 C CA . GLU A 1 94 ? -18.955 -8.524 26.504 1.00 86.75 94 GLU A CA 1
ATOM 735 C C . GLU A 1 94 ? -19.150 -7.365 27.496 1.00 86.75 94 GLU A C 1
ATOM 737 O O . GLU A 1 94 ? -18.692 -7.435 28.635 1.00 86.75 94 GLU A O 1
ATOM 742 N N . ALA A 1 95 ? -19.891 -6.321 27.106 1.00 87.50 95 ALA A N 1
ATOM 743 C CA . ALA A 1 95 ? -20.132 -5.146 27.944 1.00 87.50 95 ALA A CA 1
ATOM 744 C C . ALA A 1 95 ? -20.995 -5.431 29.190 1.00 87.50 95 ALA A C 1
ATOM 746 O O . ALA A 1 95 ? -20.840 -4.745 30.201 1.00 87.50 95 ALA A O 1
ATOM 747 N N . ILE A 1 96 ? -21.881 -6.436 29.163 1.00 89.38 96 ILE A N 1
ATOM 748 C CA . ILE A 1 96 ? -22.771 -6.755 30.298 1.00 89.38 96 ILE A CA 1
ATOM 749 C C . ILE A 1 96 ? -21.970 -7.085 31.568 1.00 89.38 96 ILE A C 1
ATOM 751 O O . ILE A 1 96 ? -22.303 -6.587 32.645 1.00 89.38 96 ILE A O 1
ATOM 755 N N . ALA A 1 97 ? -20.907 -7.889 31.471 1.00 89.12 97 ALA A N 1
ATOM 756 C CA . ALA A 1 97 ? -20.172 -8.350 32.650 1.00 89.12 97 ALA A CA 1
ATOM 757 C C . ALA A 1 97 ? -19.518 -7.200 33.459 1.00 89.12 97 ALA A C 1
ATOM 759 O O . ALA A 1 97 ? -19.784 -7.129 34.664 1.00 89.12 97 ALA A O 1
ATOM 760 N N . PRO A 1 98 ? -18.770 -6.247 32.857 1.00 89.06 98 PRO A N 1
ATOM 761 C CA . PRO A 1 98 ? -18.267 -5.056 33.550 1.00 89.06 98 PRO A CA 1
ATOM 762 C C . PRO A 1 98 ? -19.339 -4.238 34.284 1.00 89.06 98 PRO A C 1
ATOM 764 O O . PRO A 1 98 ? -19.125 -3.839 35.433 1.00 89.06 98 PRO A O 1
ATOM 767 N N . TYR A 1 99 ? -20.502 -4.003 33.664 1.00 88.69 99 TYR A N 1
ATOM 768 C CA . TYR A 1 99 ? -21.582 -3.244 34.304 1.00 88.69 99 TYR A CA 1
ATOM 769 C C . TYR A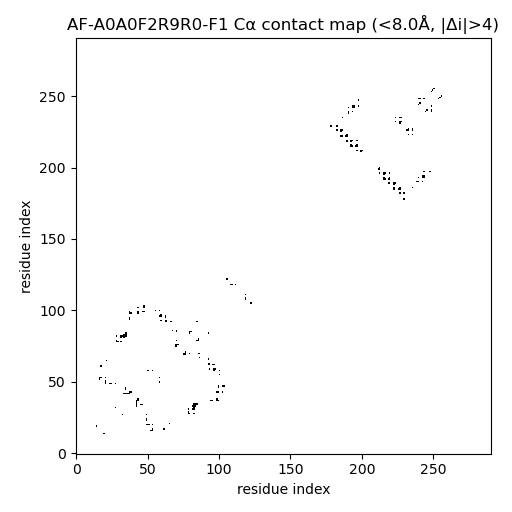 1 99 ? -22.231 -4.014 35.466 1.00 88.69 99 TYR A C 1
ATOM 771 O O . TYR A 1 99 ? -22.568 -3.419 36.488 1.00 88.69 99 TYR A O 1
ATOM 779 N N . VAL A 1 100 ? -22.363 -5.341 35.371 1.00 89.06 100 VAL A N 1
ATOM 780 C CA . VAL A 1 100 ? -22.881 -6.166 36.477 1.00 89.06 100 VAL A CA 1
ATOM 781 C C . VAL A 1 100 ? -21.898 -6.204 37.650 1.00 89.06 100 VAL A C 1
ATOM 783 O O . VAL A 1 100 ? -22.323 -6.103 38.800 1.00 89.06 100 VAL A O 1
ATOM 786 N N . ILE A 1 101 ? -20.590 -6.291 37.384 1.00 88.12 101 ILE A N 1
ATOM 787 C CA . ILE A 1 101 ? -19.542 -6.238 38.418 1.00 88.12 101 ILE A CA 1
ATOM 788 C C . ILE A 1 101 ? -19.562 -4.880 39.133 1.00 88.12 101 ILE A C 1
ATOM 790 O O . ILE A 1 101 ? -19.601 -4.832 40.365 1.00 88.12 101 ILE A O 1
ATOM 794 N N . SER A 1 102 ? -19.586 -3.768 38.390 1.00 85.75 102 SER A N 1
ATOM 795 C CA . SER A 1 102 ? -19.637 -2.431 38.996 1.00 85.75 102 SER A CA 1
ATOM 796 C C . SER A 1 102 ? -20.936 -2.205 39.777 1.00 85.75 102 SER A C 1
ATOM 798 O O . SER A 1 102 ? -20.888 -1.673 40.887 1.00 85.75 102 SER A O 1
ATOM 800 N N . TYR A 1 103 ? -22.074 -2.708 39.287 1.00 86.00 103 TYR A N 1
ATOM 801 C CA . TYR A 1 103 ? -23.345 -2.667 40.011 1.00 86.00 103 TYR A CA 1
ATOM 802 C C . TYR A 1 103 ? -23.321 -3.486 41.311 1.00 86.00 103 TYR A C 1
ATOM 804 O O . TYR A 1 103 ? -23.769 -2.999 42.349 1.00 86.00 103 TYR A O 1
ATOM 812 N N . ARG A 1 104 ? -22.752 -4.701 41.306 1.00 87.06 104 ARG A N 1
ATOM 813 C CA . ARG A 1 104 ? -22.590 -5.514 42.527 1.00 87.06 104 ARG A CA 1
ATOM 814 C C . ARG A 1 104 ? -21.716 -4.813 43.562 1.00 87.06 104 ARG A C 1
ATOM 816 O O . ARG A 1 104 ? -22.093 -4.776 44.731 1.00 87.06 104 ARG A O 1
ATOM 823 N N . ARG A 1 105 ? -20.596 -4.216 43.140 1.00 84.75 105 ARG A N 1
ATOM 824 C CA . ARG A 1 105 ? -19.709 -3.428 44.014 1.00 84.75 105 ARG A CA 1
ATOM 825 C C . ARG A 1 105 ? -20.415 -2.196 44.580 1.00 84.75 105 ARG A C 1
ATOM 827 O O . ARG A 1 105 ? -20.333 -1.955 45.779 1.00 84.75 105 ARG A O 1
ATOM 834 N N . TYR A 1 106 ? -21.172 -1.474 43.754 1.00 80.94 106 TYR A N 1
ATOM 835 C CA . TYR A 1 106 ? -21.992 -0.340 44.186 1.00 80.94 106 TYR A CA 1
ATOM 836 C C . TYR A 1 106 ? -23.053 -0.748 45.224 1.00 80.94 106 TYR A C 1
ATOM 838 O O . TYR A 1 106 ? -23.208 -0.084 46.246 1.00 80.94 106 TYR A O 1
ATOM 846 N N . MET A 1 107 ? -23.756 -1.864 45.005 1.00 80.38 107 MET A N 1
ATOM 847 C CA . MET A 1 107 ? -24.759 -2.369 45.952 1.00 80.38 107 MET A CA 1
ATOM 848 C C . MET A 1 107 ? -24.127 -2.899 47.246 1.00 80.38 107 MET A C 1
ATOM 850 O O . MET A 1 107 ? -24.717 -2.725 48.308 1.00 80.38 107 MET A O 1
ATOM 854 N N . ALA A 1 108 ? -22.925 -3.483 47.187 1.00 78.31 108 ALA A N 1
ATOM 855 C CA . ALA A 1 108 ? -22.163 -3.870 48.374 1.00 78.31 108 ALA A CA 1
ATOM 856 C C . ALA A 1 108 ? -21.722 -2.642 49.192 1.00 78.31 108 ALA A C 1
ATOM 858 O O . ALA A 1 108 ? -21.940 -2.612 50.400 1.00 78.31 108 ALA A O 1
ATOM 859 N N . ALA A 1 109 ? -21.204 -1.596 48.537 1.00 71.00 109 ALA A N 1
ATOM 860 C CA . ALA A 1 109 ? -20.845 -0.327 49.180 1.00 71.00 109 ALA A CA 1
ATOM 861 C C . ALA A 1 109 ? -22.059 0.411 49.782 1.00 71.00 109 ALA A C 1
ATOM 863 O O . ALA A 1 109 ? -21.927 1.112 50.778 1.00 71.00 109 ALA A O 1
ATOM 864 N N . ARG A 1 110 ? -23.254 0.225 49.207 1.00 68.31 110 ARG A N 1
ATOM 865 C CA . ARG A 1 110 ? -24.532 0.756 49.718 1.00 68.31 110 ARG A CA 1
ATOM 866 C C . ARG A 1 110 ? -25.205 -0.156 50.762 1.00 68.31 110 ARG A C 1
ATOM 868 O O . ARG A 1 110 ? -26.250 0.199 51.300 1.00 68.31 110 ARG A O 1
ATOM 875 N N . GLY A 1 111 ? -24.630 -1.328 51.040 1.00 53.66 111 GLY A N 1
ATOM 876 C CA . GLY A 1 111 ? -25.123 -2.302 52.021 1.00 53.66 111 GLY A CA 1
ATOM 877 C C . GLY A 1 111 ? -24.836 -1.934 53.481 1.00 53.66 111 GLY A C 1
ATOM 878 O O . GLY A 1 111 ? -25.234 -2.671 54.384 1.00 53.66 111 GLY A O 1
ATOM 879 N N . HIS A 1 112 ? -24.156 -0.812 53.724 1.00 52.06 112 HIS A N 1
ATOM 880 C CA . HIS A 1 112 ? -24.041 -0.168 55.029 1.00 52.06 112 HIS A CA 1
ATOM 881 C C . HIS A 1 112 ? -24.686 1.225 54.986 1.00 52.06 112 HIS A C 1
ATOM 883 O O . HIS A 1 112 ? -24.720 1.874 53.944 1.00 52.06 112 HIS A O 1
ATOM 889 N N . ASP A 1 113 ? -25.280 1.579 56.126 1.00 52.28 113 ASP A N 1
ATOM 890 C CA . ASP A 1 113 ? -26.145 2.719 56.457 1.00 52.28 113 ASP A CA 1
ATOM 891 C C . ASP A 1 113 ? -26.249 3.879 55.423 1.00 52.28 113 ASP A C 1
ATOM 893 O O . ASP A 1 113 ? -25.242 4.499 55.078 1.00 52.28 113 ASP A O 1
ATOM 897 N N . PRO A 1 114 ? -27.458 4.296 54.974 1.00 55.00 114 PRO A N 1
ATOM 898 C CA . PRO A 1 114 ? -27.626 5.449 54.075 1.00 55.00 114 PRO A CA 1
ATOM 899 C C . PRO A 1 114 ? -27.118 6.799 54.630 1.00 55.00 114 PRO A C 1
ATOM 901 O O . PRO A 1 114 ? -27.098 7.788 53.881 1.00 55.00 114 PRO A O 1
ATOM 904 N N . LYS A 1 115 ? -26.721 6.873 55.908 1.00 56.66 115 LYS A N 1
ATOM 905 C CA . LYS A 1 115 ? -26.032 8.022 56.521 1.00 56.66 115 LYS A CA 1
ATOM 906 C C . LYS A 1 115 ? -24.501 7.970 56.455 1.00 56.66 115 LYS A C 1
ATOM 908 O O . LYS A 1 115 ? -23.877 8.957 56.829 1.00 56.66 115 LYS A O 1
ATOM 913 N N . ASP A 1 116 ? -23.900 6.883 55.980 1.00 64.56 116 ASP A N 1
ATOM 914 C CA . ASP A 1 116 ? -22.447 6.719 55.975 1.00 64.56 116 ASP A CA 1
ATOM 915 C C . ASP A 1 116 ? -21.770 7.675 54.969 1.00 64.56 116 ASP A C 1
ATOM 917 O O . ASP A 1 116 ? -21.803 7.492 53.745 1.00 64.56 116 ASP A O 1
ATOM 921 N N . GLU A 1 117 ? -21.166 8.751 55.484 1.00 63.78 117 GLU A N 1
ATOM 922 C CA . GLU A 1 117 ? -20.459 9.734 54.662 1.00 63.78 117 GLU A CA 1
ATOM 923 C C . GLU A 1 117 ? -19.258 9.130 53.926 1.00 63.78 117 GLU A C 1
ATOM 925 O O . GLU A 1 117 ? -18.936 9.589 52.828 1.00 63.78 117 GLU A O 1
ATOM 930 N N . GLN A 1 118 ? -18.609 8.094 54.468 1.00 67.88 118 GLN A N 1
ATOM 931 C CA . GLN A 1 118 ? -17.478 7.440 53.803 1.00 67.88 118 GLN A CA 1
ATOM 932 C C . GLN A 1 118 ? -17.937 6.630 52.582 1.00 67.88 118 GLN A C 1
ATOM 934 O O . GLN A 1 118 ? -17.263 6.647 51.544 1.00 67.88 118 GLN A O 1
ATOM 939 N N . ALA A 1 119 ? -19.128 6.026 52.630 1.00 66.12 119 ALA A N 1
ATOM 940 C CA . ALA A 1 119 ? -19.743 5.406 51.456 1.00 66.12 119 ALA A CA 1
ATOM 941 C C . ALA A 1 119 ? -20.095 6.448 50.374 1.00 66.12 119 ALA A C 1
ATOM 943 O O . ALA A 1 119 ? -19.863 6.216 49.188 1.00 66.12 119 ALA A O 1
ATOM 944 N N . ARG A 1 120 ? -20.576 7.641 50.756 1.00 67.88 120 ARG A N 1
ATOM 945 C CA . ARG A 1 120 ? -20.848 8.731 49.793 1.00 67.88 120 ARG A CA 1
ATOM 946 C C . ARG A 1 120 ? -19.567 9.259 49.143 1.00 67.88 120 ARG A C 1
ATOM 948 O O . ARG A 1 120 ? -19.494 9.325 47.919 1.00 67.88 120 ARG A O 1
ATOM 955 N N . ARG A 1 121 ? -18.537 9.552 49.946 1.00 76.00 121 ARG A N 1
ATOM 956 C CA . ARG A 1 121 ? -17.231 10.032 49.459 1.00 76.00 121 ARG A CA 1
ATOM 957 C C . ARG A 1 121 ? -16.569 9.021 48.517 1.00 76.00 121 ARG A C 1
ATOM 959 O O . ARG A 1 121 ? -16.073 9.419 47.470 1.00 76.00 121 ARG A O 1
ATOM 966 N N . SER A 1 122 ? -16.609 7.722 48.830 1.00 75.75 122 SER A N 1
ATOM 967 C CA . SER A 1 122 ? -16.057 6.687 47.939 1.00 75.75 122 SER A CA 1
ATOM 968 C C . SER A 1 122 ? -16.849 6.535 46.633 1.00 75.75 122 SER A C 1
ATOM 970 O O . SER A 1 122 ? -16.241 6.392 45.574 1.00 75.75 122 SER A O 1
ATOM 972 N N . ILE A 1 123 ? -18.183 6.655 46.659 1.00 75.69 123 ILE A N 1
ATOM 973 C CA . ILE A 1 123 ? -19.011 6.692 45.441 1.00 75.69 123 ILE A CA 1
ATOM 974 C C . ILE A 1 123 ? -18.663 7.902 44.562 1.00 75.69 123 ILE A C 1
ATOM 976 O O . ILE A 1 123 ? -18.598 7.762 43.341 1.00 75.69 123 ILE A O 1
ATOM 980 N N . ASP A 1 124 ? -18.430 9.078 45.146 1.00 77.81 124 ASP A N 1
ATOM 981 C CA . ASP A 1 124 ? -18.099 10.279 44.374 1.00 77.81 124 ASP A CA 1
ATOM 982 C C . ASP A 1 124 ? -16.659 10.259 43.829 1.00 77.81 124 ASP A C 1
ATOM 984 O O . ASP A 1 124 ? -16.447 10.705 42.700 1.00 77.81 124 ASP A O 1
ATOM 988 N N . ILE A 1 125 ? -15.708 9.633 44.535 1.00 81.12 125 ILE A N 1
ATOM 989 C CA . ILE A 1 125 ? -14.370 9.307 44.003 1.00 81.12 125 ILE A CA 1
ATOM 990 C C . ILE A 1 125 ? -14.487 8.350 42.808 1.00 81.12 125 ILE A C 1
ATOM 992 O O . ILE A 1 125 ? -14.022 8.681 41.721 1.00 81.12 125 ILE A O 1
ATOM 996 N N . LEU A 1 126 ? -15.200 7.225 42.948 1.00 77.88 126 LEU A N 1
ATOM 997 C CA . LEU A 1 126 ? -15.412 6.262 41.854 1.00 77.88 126 LEU A CA 1
ATOM 998 C C . LEU A 1 126 ? -16.129 6.892 40.646 1.00 77.88 126 LEU A C 1
ATOM 1000 O O . LEU A 1 126 ? -15.878 6.525 39.499 1.00 77.88 126 LEU A O 1
ATOM 1004 N N . ARG A 1 127 ? -17.021 7.865 40.873 1.00 83.38 127 ARG A N 1
ATOM 1005 C CA . ARG A 1 127 ? -17.657 8.652 39.803 1.00 83.38 127 ARG A CA 1
ATOM 1006 C C . ARG A 1 127 ? -16.693 9.622 39.131 1.00 83.38 127 ARG A C 1
ATOM 1008 O O . ARG A 1 127 ? -16.840 9.840 37.932 1.00 83.38 127 ARG A O 1
ATOM 1015 N N . ALA A 1 128 ? -15.763 10.223 39.871 1.00 84.25 128 ALA A N 1
ATOM 1016 C CA . ALA A 1 128 ? -14.714 11.058 39.298 1.00 84.25 128 ALA A CA 1
ATOM 1017 C C . ALA A 1 128 ? -13.756 10.206 38.453 1.00 84.25 128 ALA A C 1
ATOM 1019 O O . ALA A 1 128 ? -13.548 10.521 37.287 1.00 84.25 128 ALA A O 1
ATOM 1020 N N . GLU A 1 129 ? -13.291 9.070 38.979 1.00 85.50 129 GLU A N 1
ATOM 1021 C CA . GLU A 1 129 ? -12.470 8.093 38.252 1.00 85.50 129 GLU A CA 1
ATOM 1022 C C . GLU A 1 129 ? -13.157 7.598 36.970 1.00 85.50 129 GLU A C 1
ATOM 1024 O O . GLU A 1 129 ? -12.532 7.573 35.914 1.00 85.50 129 GLU A O 1
ATOM 1029 N N . LEU A 1 130 ? -14.458 7.282 37.016 1.00 88.25 130 LEU A N 1
ATOM 1030 C CA . LEU A 1 130 ? -15.229 6.895 35.826 1.00 88.25 130 LEU A CA 1
ATOM 1031 C C . LEU A 1 130 ? -15.364 8.016 34.784 1.00 88.25 130 LEU A C 1
ATOM 1033 O O . LEU A 1 130 ? -15.466 7.708 33.596 1.00 88.25 130 LEU A O 1
ATOM 1037 N N . ARG A 1 131 ? -15.378 9.295 35.190 1.00 88.38 131 ARG A N 1
ATOM 1038 C CA . ARG A 1 131 ? -15.325 10.424 34.243 1.00 88.38 131 ARG A CA 1
ATOM 1039 C C . ARG A 1 131 ? -13.937 10.522 33.625 1.00 88.38 131 ARG A C 1
ATOM 1041 O O . ARG A 1 131 ? -13.841 10.451 32.411 1.00 88.38 131 ARG A O 1
ATOM 1048 N N . THR A 1 132 ? -12.883 10.540 34.439 1.00 90.06 132 THR A N 1
ATOM 1049 C CA . THR A 1 132 ? -11.493 10.575 33.962 1.00 90.06 132 THR A CA 1
ATOM 1050 C C . THR A 1 132 ? -11.193 9.428 32.995 1.00 90.06 132 THR A C 1
ATOM 1052 O O . THR A 1 132 ? -10.624 9.657 31.933 1.00 90.06 132 THR A O 1
ATOM 1055 N N . LEU A 1 133 ? -11.628 8.202 33.311 1.00 89.94 133 LEU A N 1
ATOM 1056 C CA . LEU A 1 133 ? -11.467 7.040 32.436 1.00 89.94 133 LEU A CA 1
ATOM 1057 C C . LEU A 1 133 ? -12.269 7.197 31.134 1.00 89.94 133 LEU A C 1
ATOM 1059 O O . LEU A 1 133 ? -11.778 6.845 30.067 1.00 89.94 133 LEU A O 1
ATOM 1063 N N . ARG A 1 134 ? -13.494 7.738 31.197 1.00 89.38 134 ARG A N 1
ATOM 1064 C CA . ARG A 1 134 ? -14.300 8.037 30.004 1.00 89.38 134 ARG A CA 1
ATOM 1065 C C . ARG A 1 134 ? -13.633 9.092 29.124 1.00 89.38 134 ARG A C 1
ATOM 1067 O O . ARG A 1 134 ? -13.633 8.929 27.910 1.00 89.38 134 ARG A O 1
ATOM 1074 N N . ASP A 1 135 ? -13.075 10.139 29.716 1.00 90.94 135 ASP A N 1
ATOM 1075 C CA . ASP A 1 135 ? -12.423 11.226 28.988 1.00 90.94 135 ASP A CA 1
ATOM 1076 C C . ASP A 1 135 ? -11.115 10.735 28.343 1.00 90.94 135 ASP A C 1
ATOM 1078 O O . ASP A 1 135 ? -10.856 11.034 27.180 1.00 90.94 135 ASP A O 1
ATOM 1082 N N . GLN A 1 136 ? -10.360 9.869 29.032 1.00 91.06 136 GLN A N 1
ATOM 1083 C CA . GLN A 1 136 ? -9.231 9.125 28.458 1.00 91.06 136 GLN A CA 1
ATOM 1084 C C . GLN A 1 136 ? -9.666 8.213 27.299 1.00 91.06 136 GLN A C 1
ATOM 1086 O O . GLN A 1 136 ? -9.017 8.204 26.257 1.00 91.06 136 GLN A O 1
ATOM 1091 N N . PHE A 1 137 ? -10.773 7.473 27.438 1.00 92.31 137 PHE A N 1
ATOM 1092 C CA . PHE A 1 137 ? -11.309 6.645 26.352 1.00 92.31 137 PHE A CA 1
ATOM 1093 C C . PHE A 1 137 ? -11.733 7.482 25.142 1.00 92.31 137 PHE A C 1
ATOM 1095 O O . PHE A 1 137 ? -11.394 7.113 24.022 1.00 92.31 137 PHE A O 1
ATOM 1102 N N . ASN A 1 138 ? -12.432 8.603 25.349 1.00 90.12 138 ASN A N 1
ATOM 1103 C CA . ASN A 1 138 ? -12.804 9.523 24.272 1.00 90.12 138 ASN A CA 1
ATOM 1104 C C . ASN A 1 138 ? -11.551 10.049 23.554 1.00 90.12 138 ASN A C 1
ATOM 1106 O O . ASN A 1 138 ? -11.478 9.958 22.337 1.00 90.12 138 ASN A O 1
ATOM 1110 N N . MET A 1 139 ? -10.533 10.489 24.302 1.00 93.69 139 MET A N 1
ATOM 1111 C CA . MET A 1 139 ? -9.263 10.958 23.738 1.00 93.69 139 MET A CA 1
ATOM 1112 C C . MET A 1 139 ? -8.566 9.882 22.890 1.00 93.69 139 MET A C 1
ATOM 1114 O O . MET A 1 139 ? -8.023 10.196 21.834 1.00 93.69 139 MET A O 1
ATOM 1118 N N . VAL A 1 140 ? -8.606 8.613 23.311 1.00 93.44 140 VAL A N 1
ATOM 1119 C CA . VAL A 1 140 ? -8.088 7.489 22.511 1.00 93.44 140 VAL A CA 1
ATOM 1120 C C . VAL A 1 140 ? -8.941 7.247 21.260 1.00 93.44 140 VAL A C 1
ATOM 1122 O O . VAL A 1 140 ? -8.379 6.985 20.201 1.00 93.44 140 VAL A O 1
ATOM 1125 N N . PHE A 1 141 ? -10.271 7.367 21.331 1.00 92.19 141 PHE A N 1
ATOM 1126 C CA . PHE A 1 141 ? -11.130 7.276 20.142 1.00 92.19 141 PHE A CA 1
ATOM 1127 C C . PHE A 1 141 ? -10.859 8.407 19.142 1.00 92.19 141 PHE A C 1
ATOM 1129 O O . PHE A 1 141 ? -10.737 8.128 17.953 1.00 92.19 141 PHE A O 1
ATOM 1136 N N . ASP A 1 142 ? -10.695 9.646 19.610 1.00 94.00 142 ASP A N 1
ATOM 1137 C CA . ASP A 1 142 ? -10.369 10.799 18.764 1.00 94.00 142 ASP A CA 1
ATOM 1138 C C . ASP A 1 142 ? -8.987 10.627 18.100 1.00 94.00 142 ASP A C 1
ATOM 1140 O O . ASP A 1 142 ? -8.823 10.902 16.911 1.00 94.00 142 ASP A O 1
ATOM 1144 N N . GLN A 1 143 ? -8.000 10.096 18.835 1.00 92.94 143 GLN A N 1
ATOM 1145 C CA . GLN A 1 143 ? -6.681 9.744 18.292 1.00 92.94 143 GLN A CA 1
ATOM 1146 C C . GLN A 1 143 ? -6.753 8.628 17.242 1.00 92.94 143 GLN A C 1
ATOM 1148 O O . GLN A 1 143 ? -6.113 8.737 16.199 1.00 92.94 143 GLN A O 1
ATOM 1153 N N . VAL A 1 144 ? -7.528 7.566 17.489 1.00 92.88 144 VAL A N 1
ATOM 1154 C CA . VAL A 1 144 ? -7.710 6.470 16.523 1.00 92.88 144 VAL A CA 1
ATOM 1155 C C . VAL A 1 144 ? -8.415 6.971 15.262 1.00 92.88 144 VAL A C 1
ATOM 1157 O O . VAL A 1 144 ? -7.954 6.660 14.170 1.00 92.88 144 VAL A O 1
ATOM 1160 N N . ALA A 1 145 ? -9.454 7.800 15.388 1.00 91.81 145 ALA A N 1
ATOM 1161 C CA . ALA A 1 145 ? -10.134 8.403 14.242 1.00 91.81 145 ALA A CA 1
ATOM 1162 C C . ALA A 1 145 ? -9.195 9.305 13.416 1.00 91.81 145 ALA A C 1
ATOM 1164 O O . ALA A 1 145 ? -9.197 9.235 12.188 1.00 91.81 145 ALA A O 1
ATOM 1165 N N . GLY A 1 146 ? -8.340 10.096 14.078 1.00 94.69 146 GLY A N 1
ATOM 1166 C CA . GLY A 1 146 ? -7.298 10.881 13.410 1.00 94.69 146 GLY A CA 1
ATOM 1167 C C . GLY A 1 146 ? -6.296 10.007 12.646 1.00 94.69 146 GLY A C 1
ATOM 1168 O O . GLY A 1 146 ? -6.018 10.268 11.479 1.00 94.69 146 GLY A O 1
ATOM 1169 N N . LEU A 1 147 ? -5.817 8.921 13.262 1.00 94.12 147 LEU A N 1
ATOM 1170 C CA . LEU A 1 147 ? -4.906 7.964 12.620 1.00 94.12 147 LEU A CA 1
ATOM 1171 C C . LEU A 1 147 ? -5.563 7.193 11.463 1.00 94.12 147 LEU A C 1
ATOM 1173 O O . LEU A 1 147 ? -4.893 6.888 10.477 1.00 94.12 147 LEU A O 1
ATOM 1177 N N . GLU A 1 148 ? -6.858 6.880 11.545 1.00 92.94 148 GLU A N 1
ATOM 1178 C CA . GLU A 1 148 ? -7.606 6.280 10.433 1.00 92.94 148 GLU A CA 1
ATOM 1179 C C . GLU A 1 148 ? -7.735 7.255 9.254 1.00 92.94 148 GLU A C 1
ATOM 1181 O O . GLU A 1 148 ? -7.509 6.851 8.112 1.00 92.94 148 GLU A O 1
ATOM 1186 N N . GLN A 1 149 ? -7.985 8.542 9.519 1.00 95.25 149 GLN A N 1
ATOM 1187 C CA . GLN A 1 149 ? -8.024 9.584 8.490 1.00 95.25 149 GLN A CA 1
ATOM 1188 C C . GLN A 1 149 ? -6.643 9.836 7.854 1.00 95.25 149 GLN A C 1
ATOM 1190 O O . GLN A 1 149 ? -6.534 9.978 6.634 1.00 95.25 149 GLN A O 1
ATOM 1195 N N . GLU A 1 150 ? -5.568 9.851 8.649 1.00 95.56 150 GLU A N 1
ATOM 1196 C CA . GLU A 1 150 ? -4.193 9.929 8.137 1.00 95.56 150 GLU A CA 1
ATOM 1197 C C . GLU A 1 150 ? -3.830 8.699 7.298 1.00 95.56 150 GLU A C 1
ATOM 1199 O O . GLU A 1 150 ? -3.222 8.836 6.237 1.00 95.56 150 GLU A O 1
ATOM 1204 N N . ARG A 1 151 ? -4.249 7.500 7.721 1.00 95.69 151 ARG A N 1
ATOM 1205 C CA . ARG A 1 151 ? -4.062 6.263 6.956 1.00 95.69 151 ARG A CA 1
ATOM 1206 C C . ARG A 1 151 ? -4.803 6.302 5.619 1.00 95.69 151 ARG A C 1
ATOM 1208 O O . ARG A 1 151 ? -4.227 5.884 4.618 1.00 95.69 151 ARG A O 1
ATOM 1215 N N . GLU A 1 152 ? -6.050 6.770 5.588 1.00 96.44 152 GLU A N 1
ATOM 1216 C CA . GLU A 1 152 ? -6.828 6.897 4.348 1.00 96.44 152 GLU A CA 1
ATOM 1217 C C . GLU A 1 152 ? -6.166 7.890 3.386 1.00 96.44 152 GLU A C 1
ATOM 1219 O O . GLU A 1 152 ? -5.939 7.562 2.221 1.00 96.44 152 GLU A O 1
ATOM 1224 N N . ARG A 1 153 ? -5.743 9.057 3.890 1.00 97.31 153 ARG A N 1
ATOM 1225 C CA . ARG A 1 153 ? -4.963 10.027 3.111 1.00 97.31 153 ARG A CA 1
ATOM 1226 C C . ARG A 1 153 ? -3.682 9.407 2.543 1.00 97.31 153 ARG A C 1
ATOM 1228 O O . ARG A 1 153 ? -3.429 9.530 1.349 1.00 97.31 153 ARG A O 1
ATOM 1235 N N . LEU A 1 154 ? -2.889 8.733 3.376 1.00 96.56 154 LEU A N 1
ATOM 1236 C CA . LEU A 1 154 ? -1.638 8.103 2.947 1.00 96.56 154 LEU A CA 1
ATOM 1237 C C . LEU A 1 154 ? -1.867 6.972 1.938 1.00 96.56 154 LEU A C 1
ATOM 1239 O O . LEU A 1 154 ? -1.014 6.767 1.080 1.00 96.56 154 LEU A O 1
ATOM 1243 N N . ALA A 1 155 ? -2.994 6.257 2.005 1.00 96.88 155 ALA A N 1
ATOM 1244 C CA . ALA A 1 155 ? -3.363 5.267 0.995 1.00 96.88 155 ALA A CA 1
ATOM 1245 C C . ALA A 1 155 ? -3.648 5.932 -0.363 1.00 96.88 155 ALA A C 1
ATOM 1247 O O . ALA A 1 155 ? -3.084 5.510 -1.368 1.00 96.88 155 ALA A O 1
ATOM 1248 N N . ILE A 1 156 ? -4.427 7.021 -0.382 1.00 97.00 156 ILE A N 1
ATOM 1249 C CA . ILE A 1 156 ? -4.718 7.801 -1.598 1.00 97.00 156 ILE A CA 1
ATOM 1250 C C . ILE A 1 156 ? -3.429 8.382 -2.207 1.00 97.00 156 ILE A C 1
ATOM 1252 O O . ILE A 1 156 ? -3.207 8.275 -3.416 1.00 97.00 156 ILE A O 1
ATOM 1256 N N . ASP A 1 157 ? -2.554 8.957 -1.375 1.00 96.75 157 ASP A N 1
ATOM 1257 C CA . ASP A 1 157 ? -1.259 9.492 -1.811 1.00 96.75 157 ASP A CA 1
ATOM 1258 C C . ASP A 1 157 ? -0.354 8.369 -2.372 1.00 96.75 157 ASP A C 1
ATOM 1260 O O . ASP A 1 157 ? 0.322 8.561 -3.386 1.00 96.75 157 ASP A O 1
ATOM 1264 N N . ASN A 1 158 ? -0.375 7.169 -1.773 1.00 96.94 158 ASN A N 1
ATOM 1265 C CA . ASN A 1 158 ? 0.386 6.011 -2.252 1.00 96.94 158 ASN A CA 1
ATOM 1266 C C . ASN A 1 158 ? -0.138 5.486 -3.598 1.00 96.94 158 ASN A C 1
ATOM 1268 O O . ASN A 1 158 ? 0.655 5.293 -4.516 1.00 96.94 158 ASN A O 1
ATOM 1272 N N . ASP A 1 159 ? -1.455 5.321 -3.746 1.00 97.00 159 ASP A N 1
ATOM 1273 C CA . ASP A 1 159 ? -2.086 4.874 -4.994 1.00 97.00 159 ASP A CA 1
ATOM 1274 C C . ASP A 1 159 ? -1.802 5.856 -6.145 1.00 97.00 159 ASP A C 1
ATOM 1276 O O . ASP A 1 159 ? -1.474 5.441 -7.260 1.00 97.00 159 ASP A O 1
ATOM 1280 N N . SER A 1 160 ? -1.841 7.165 -5.866 1.00 97.25 160 SER A N 1
ATOM 1281 C CA . SER A 1 160 ? -1.451 8.220 -6.812 1.00 97.25 160 SER A CA 1
ATOM 1282 C C . SER A 1 160 ? 0.015 8.094 -7.249 1.00 97.25 160 SER A C 1
ATOM 1284 O O . SER A 1 160 ? 0.317 8.123 -8.446 1.00 97.25 160 SER A O 1
ATOM 1286 N N . LEU A 1 161 ? 0.939 7.885 -6.304 1.00 96.62 161 LEU A N 1
ATOM 1287 C CA . LEU A 1 161 ? 2.360 7.686 -6.608 1.00 96.62 161 LEU A CA 1
ATOM 1288 C C . LEU A 1 161 ? 2.617 6.384 -7.381 1.00 96.62 161 LEU A C 1
ATOM 1290 O O . LEU A 1 161 ? 3.420 6.384 -8.314 1.00 96.62 161 LEU A O 1
ATOM 1294 N N . GLN A 1 162 ? 1.917 5.291 -7.064 1.00 96.81 162 GLN A N 1
ATOM 1295 C CA . GLN A 1 162 ? 2.004 4.045 -7.832 1.00 96.81 162 GLN A CA 1
ATOM 1296 C C . GLN A 1 162 ? 1.558 4.252 -9.285 1.00 96.81 162 GLN A C 1
ATOM 1298 O O . GLN A 1 162 ? 2.253 3.815 -10.204 1.00 96.81 162 GLN A O 1
ATOM 1303 N N . GLN A 1 163 ? 0.451 4.968 -9.514 1.00 96.44 163 GLN A N 1
ATOM 1304 C CA . GLN A 1 163 ? -0.015 5.305 -10.864 1.00 96.44 163 GLN A CA 1
ATOM 1305 C C . GLN A 1 163 ? 0.998 6.169 -11.629 1.00 96.44 163 GLN A C 1
ATOM 1307 O O . GLN A 1 163 ? 1.254 5.905 -12.804 1.00 96.44 163 GLN A O 1
ATOM 1312 N N . GLN A 1 164 ? 1.628 7.149 -10.971 1.00 96.62 164 GLN A N 1
ATOM 1313 C CA . GLN A 1 164 ? 2.686 7.969 -11.575 1.00 96.62 164 GLN A CA 1
ATOM 1314 C C . GLN A 1 164 ? 3.916 7.130 -11.953 1.00 96.62 164 GLN A C 1
ATOM 1316 O O . GLN A 1 164 ? 4.394 7.222 -13.082 1.00 96.62 164 GLN A O 1
ATOM 1321 N N . VAL A 1 165 ? 4.392 6.254 -11.061 1.00 96.75 165 VAL A N 1
ATOM 1322 C CA . VAL A 1 165 ? 5.532 5.358 -11.338 1.00 96.75 165 VAL A CA 1
ATOM 1323 C C . VAL A 1 165 ? 5.223 4.392 -12.485 1.00 96.75 165 VAL A C 1
ATOM 1325 O O . VAL A 1 165 ? 6.092 4.142 -13.321 1.00 96.75 165 VAL A O 1
ATOM 1328 N N . LEU A 1 166 ? 3.999 3.863 -12.568 1.00 96.81 166 LEU A N 1
ATOM 1329 C CA . LEU A 1 166 ? 3.574 3.029 -13.695 1.00 96.81 166 LEU A CA 1
ATOM 1330 C C . LEU A 1 166 ? 3.524 3.827 -15.006 1.00 96.81 166 LEU A C 1
ATOM 1332 O O . LEU A 1 166 ? 4.012 3.340 -16.024 1.00 96.81 166 LEU A O 1
ATOM 1336 N N . ALA A 1 167 ? 3.010 5.060 -14.984 1.00 96.19 167 ALA A N 1
ATOM 1337 C CA . ALA A 1 167 ? 2.987 5.931 -16.156 1.00 96.19 167 ALA A CA 1
ATOM 1338 C C . ALA A 1 167 ? 4.402 6.274 -16.658 1.00 96.19 167 ALA A C 1
ATOM 1340 O O . ALA A 1 167 ? 4.648 6.207 -17.861 1.00 96.19 167 ALA A O 1
ATOM 1341 N N . GLU A 1 168 ? 5.346 6.578 -15.761 1.00 95.25 168 GLU A N 1
ATOM 1342 C CA . GLU A 1 168 ? 6.745 6.827 -16.136 1.00 95.25 168 GLU A CA 1
ATOM 1343 C C . GLU A 1 168 ? 7.457 5.572 -16.652 1.00 95.25 168 GLU A C 1
ATOM 1345 O O . GLU A 1 168 ? 8.223 5.656 -17.611 1.00 95.25 168 GLU A O 1
ATOM 1350 N N . ARG A 1 169 ? 7.166 4.385 -16.102 1.00 96.19 169 ARG A N 1
ATOM 1351 C CA . ARG A 1 169 ? 7.688 3.121 -16.652 1.00 96.19 169 ARG A CA 1
ATOM 1352 C C . ARG A 1 169 ? 7.205 2.880 -18.078 1.00 96.19 169 ARG A C 1
ATOM 1354 O O . ARG A 1 169 ? 8.030 2.601 -18.940 1.00 96.19 169 ARG A O 1
ATOM 1361 N N . VAL A 1 170 ? 5.911 3.062 -18.349 1.00 96.69 170 VAL A N 1
ATOM 1362 C CA . VAL A 1 170 ? 5.355 2.928 -19.709 1.00 96.69 170 VAL A CA 1
ATOM 1363 C C . VAL A 1 170 ? 5.965 3.966 -20.661 1.00 96.69 170 VAL A C 1
ATOM 1365 O O . VAL A 1 170 ? 6.351 3.614 -21.773 1.00 96.69 170 VAL A O 1
ATOM 1368 N N . ARG A 1 171 ? 6.142 5.222 -20.221 1.00 95.06 171 ARG A N 1
ATOM 1369 C CA . ARG A 1 171 ? 6.845 6.261 -21.003 1.00 95.06 171 ARG A CA 1
ATOM 1370 C C . ARG A 1 171 ? 8.291 5.868 -21.316 1.00 95.06 171 ARG A C 1
ATOM 1372 O O . ARG A 1 171 ? 8.733 6.067 -22.445 1.00 95.06 171 ARG A O 1
ATOM 1379 N N . GLY A 1 172 ? 9.005 5.297 -20.346 1.00 95.94 172 GLY A N 1
ATOM 1380 C CA . GLY A 1 172 ? 10.365 4.787 -20.516 1.00 95.94 172 GLY A CA 1
ATOM 1381 C C . GLY A 1 172 ? 10.441 3.612 -21.493 1.00 95.94 172 GLY A C 1
ATOM 1382 O O . GLY A 1 172 ? 11.268 3.628 -22.400 1.00 95.94 172 GLY A O 1
ATOM 1383 N N . GLU A 1 173 ? 9.549 2.627 -21.368 1.00 95.88 173 GLU A N 1
ATOM 1384 C CA . GLU A 1 173 ? 9.452 1.495 -22.300 1.00 95.88 173 GLU A CA 1
ATOM 1385 C C . GLU A 1 173 ? 9.153 1.952 -23.735 1.00 95.88 173 GLU A C 1
ATOM 1387 O O . GLU A 1 173 ? 9.813 1.505 -24.673 1.00 95.88 173 GLU A O 1
ATOM 1392 N N . ASP A 1 174 ? 8.211 2.878 -23.922 1.00 95.50 174 ASP A N 1
ATOM 1393 C CA . ASP A 1 174 ? 7.888 3.423 -25.244 1.00 95.50 174 ASP A CA 1
ATOM 1394 C C . ASP A 1 174 ? 9.023 4.280 -25.821 1.00 95.50 174 ASP A C 1
ATOM 1396 O O . ASP A 1 174 ? 9.250 4.260 -27.033 1.00 95.50 174 ASP A O 1
ATOM 1400 N N . ALA A 1 175 ? 9.772 5.008 -24.987 1.00 94.50 175 ALA A N 1
ATOM 1401 C CA . ALA A 1 175 ? 10.966 5.732 -25.420 1.00 94.50 175 ALA A CA 1
ATOM 1402 C C . ALA A 1 175 ? 12.080 4.771 -25.873 1.00 94.50 175 ALA A C 1
ATOM 1404 O O . ALA A 1 175 ? 12.678 4.991 -26.926 1.00 94.50 175 ALA A O 1
ATOM 1405 N N . LEU A 1 176 ? 12.311 3.678 -25.136 1.00 93.94 176 LEU A N 1
ATOM 1406 C CA . LEU A 1 176 ? 13.276 2.638 -25.506 1.00 93.94 176 LEU A CA 1
ATOM 1407 C C . LEU A 1 176 ? 12.879 1.915 -26.801 1.00 93.94 176 LEU A C 1
ATOM 1409 O O . LEU A 1 176 ? 13.737 1.705 -27.656 1.00 93.94 176 LEU A O 1
ATOM 1413 N N . ARG A 1 177 ? 11.589 1.597 -26.992 1.00 94.75 177 ARG A N 1
ATOM 1414 C CA . ARG A 1 177 ? 11.076 1.040 -28.260 1.00 94.75 177 ARG A CA 1
ATOM 1415 C C . ARG A 1 177 ? 11.337 1.984 -29.431 1.00 94.75 177 ARG A C 1
ATOM 1417 O O . ARG A 1 177 ? 11.926 1.566 -30.417 1.00 94.75 177 ARG A O 1
ATOM 1424 N N . ARG A 1 178 ? 10.992 3.269 -29.293 1.00 93.38 178 ARG A N 1
ATOM 1425 C CA . ARG A 1 178 ? 11.236 4.281 -30.340 1.00 93.38 178 ARG A CA 1
ATOM 1426 C C . ARG A 1 178 ? 12.721 4.461 -30.653 1.00 93.38 178 ARG A C 1
ATOM 1428 O O . ARG A 1 178 ? 13.058 4.709 -31.806 1.00 93.38 178 ARG A O 1
ATOM 1435 N N . LEU A 1 179 ? 13.598 4.342 -29.653 1.00 93.25 179 LEU A N 1
ATOM 1436 C CA . LEU A 1 179 ? 15.049 4.374 -29.850 1.00 93.25 179 LEU A CA 1
ATOM 1437 C C . LEU A 1 179 ? 15.509 3.151 -30.655 1.00 93.25 179 LEU A C 1
ATOM 1439 O O . LEU A 1 179 ? 16.227 3.323 -31.636 1.00 93.25 179 LEU A O 1
ATOM 1443 N N . ALA A 1 180 ? 15.049 1.946 -30.303 1.00 92.62 180 ALA A N 1
ATOM 1444 C CA . ALA A 1 180 ? 15.335 0.727 -31.061 1.00 92.62 180 ALA A CA 1
ATOM 1445 C C . ALA A 1 180 ? 14.820 0.817 -32.512 1.00 92.62 180 ALA A C 1
ATOM 1447 O O . ALA A 1 180 ? 15.598 0.626 -33.442 1.00 92.62 180 ALA A O 1
ATOM 1448 N N . ASP A 1 181 ? 13.564 1.230 -32.716 1.00 94.50 181 ASP A N 1
ATOM 1449 C CA . ASP A 1 181 ? 12.981 1.440 -34.048 1.00 94.50 181 ASP A CA 1
ATOM 1450 C C . ASP A 1 181 ? 13.787 2.467 -34.867 1.00 94.50 181 ASP A C 1
ATOM 1452 O O . ASP A 1 181 ? 14.018 2.283 -36.065 1.00 94.50 181 ASP A O 1
ATOM 1456 N N . ALA A 1 182 ? 14.239 3.561 -34.244 1.00 92.38 182 ALA A N 1
ATOM 1457 C CA . ALA A 1 182 ? 15.077 4.563 -34.900 1.00 92.38 182 ALA A CA 1
ATOM 1458 C C . ALA A 1 182 ? 16.462 4.004 -35.267 1.00 92.38 182 ALA A C 1
ATOM 1460 O O . ALA A 1 182 ? 16.948 4.264 -36.370 1.00 92.38 182 ALA A O 1
ATOM 1461 N N . ARG A 1 183 ? 17.069 3.202 -34.382 1.00 93.25 183 ARG A N 1
ATOM 1462 C CA . ARG A 1 183 ? 18.361 2.535 -34.597 1.00 93.25 183 ARG A CA 1
ATOM 1463 C C . ARG A 1 183 ? 18.293 1.548 -35.759 1.00 93.25 183 ARG A C 1
ATOM 1465 O O . ARG A 1 183 ? 19.125 1.620 -36.658 1.00 93.25 183 ARG A O 1
ATOM 1472 N N . ASP A 1 184 ? 17.270 0.700 -35.797 1.00 93.56 184 ASP A N 1
ATOM 1473 C CA . ASP A 1 184 ? 17.074 -0.300 -36.851 1.00 93.56 184 ASP A CA 1
ATOM 1474 C C . ASP A 1 184 ? 16.819 0.360 -38.217 1.00 93.56 184 ASP A C 1
ATOM 1476 O O . ASP A 1 184 ? 17.386 -0.047 -39.238 1.00 93.56 184 ASP A O 1
ATOM 1480 N N . ASN A 1 185 ? 16.022 1.435 -38.250 1.00 94.12 185 ASN A N 1
ATOM 1481 C CA . ASN A 1 185 ? 15.804 2.219 -39.468 1.00 94.12 185 ASN A CA 1
ATOM 1482 C C . ASN A 1 185 ? 17.084 2.933 -39.936 1.00 94.12 185 ASN A C 1
ATOM 1484 O O . ASN A 1 185 ? 17.403 2.888 -41.127 1.00 94.12 185 ASN A O 1
ATOM 1488 N N . ALA A 1 186 ? 17.847 3.541 -39.023 1.00 92.25 186 ALA A N 1
ATOM 1489 C CA . ALA A 1 186 ? 19.128 4.167 -39.343 1.00 92.25 186 ALA A CA 1
ATOM 1490 C C . ALA A 1 186 ? 20.152 3.135 -39.849 1.00 92.25 186 ALA A C 1
ATOM 1492 O O . ALA A 1 186 ? 20.801 3.379 -40.863 1.00 92.25 186 ALA A O 1
ATOM 1493 N N . GLN A 1 187 ? 20.235 1.949 -39.235 1.00 93.38 187 GLN A N 1
ATOM 1494 C CA . GLN A 1 187 ? 21.125 0.863 -39.664 1.00 93.38 187 GLN A CA 1
ATOM 1495 C C . GLN A 1 187 ? 20.733 0.319 -41.045 1.00 93.38 187 GLN A C 1
ATOM 1497 O O . GLN A 1 187 ? 21.601 0.039 -41.876 1.00 93.38 187 GLN A O 1
ATOM 1502 N N . ARG A 1 188 ? 19.431 0.222 -41.343 1.00 94.25 188 ARG A N 1
ATOM 1503 C CA . ARG A 1 188 ? 18.938 -0.153 -42.676 1.00 94.25 188 ARG A CA 1
ATOM 1504 C C . ARG A 1 188 ? 19.324 0.869 -43.748 1.00 94.25 188 ARG A C 1
ATOM 1506 O O . ARG A 1 188 ? 19.760 0.463 -44.826 1.00 94.25 188 ARG A O 1
ATOM 1513 N N . LEU A 1 189 ? 19.167 2.165 -43.469 1.00 93.00 189 LEU A N 1
ATOM 1514 C CA . LEU A 1 189 ? 19.568 3.234 -44.389 1.00 93.00 189 LEU A CA 1
ATOM 1515 C C . LEU A 1 189 ? 21.089 3.264 -44.572 1.00 93.00 189 LEU A C 1
ATOM 1517 O O . LEU A 1 189 ? 21.559 3.264 -45.705 1.00 93.00 189 LEU A O 1
ATOM 1521 N N . PHE A 1 190 ? 21.853 3.182 -43.483 1.00 93.94 190 PHE A N 1
ATOM 1522 C CA . PHE A 1 190 ? 23.313 3.116 -43.508 1.00 93.94 190 PHE A CA 1
ATOM 1523 C C . PHE A 1 190 ? 23.824 1.984 -44.413 1.00 93.94 190 PHE A C 1
ATOM 1525 O O . PHE A 1 190 ? 24.610 2.231 -45.326 1.00 93.94 190 PHE A O 1
ATOM 1532 N N . ARG A 1 191 ? 23.296 0.760 -44.254 1.00 94.12 191 ARG A N 1
ATOM 1533 C CA . ARG A 1 191 ? 23.620 -0.380 -45.133 1.00 94.12 191 ARG A CA 1
ATOM 1534 C C . ARG A 1 191 ? 23.306 -0.095 -46.602 1.00 94.12 191 ARG A C 1
ATOM 1536 O O . ARG A 1 191 ? 24.132 -0.389 -47.460 1.00 94.12 191 ARG A O 1
ATOM 1543 N N . LEU A 1 192 ? 22.138 0.482 -46.902 1.00 94.38 192 LEU A N 1
ATOM 1544 C CA . LEU A 1 192 ? 21.750 0.840 -48.271 1.00 94.38 192 LEU A CA 1
ATOM 1545 C C . LEU A 1 192 ? 22.737 1.838 -48.898 1.00 94.38 192 LEU A C 1
ATOM 1547 O O . LEU A 1 192 ? 23.167 1.638 -50.035 1.00 94.38 192 LEU A O 1
ATOM 1551 N N . TYR A 1 193 ? 23.123 2.878 -48.157 1.00 92.25 193 TYR A N 1
ATOM 1552 C CA . TYR A 1 193 ? 24.056 3.891 -48.646 1.00 92.25 193 TYR A CA 1
ATOM 1553 C C . TYR A 1 193 ? 25.494 3.373 -48.768 1.00 92.25 193 TYR A C 1
ATOM 1555 O O . TYR A 1 193 ? 26.158 3.728 -49.735 1.00 92.25 193 TYR A O 1
ATOM 1563 N N . LEU A 1 194 ? 25.946 2.458 -47.902 1.00 92.25 194 LEU A N 1
ATOM 1564 C CA . LEU A 1 194 ? 27.230 1.760 -48.069 1.00 92.25 194 LEU A CA 1
ATOM 1565 C C . LEU A 1 194 ? 27.270 0.912 -49.352 1.00 92.25 194 LEU A C 1
ATOM 1567 O O . LEU A 1 194 ? 28.257 0.954 -50.088 1.00 92.25 194 LEU A O 1
ATOM 1571 N N . TYR A 1 195 ? 26.195 0.175 -49.665 1.00 92.31 195 TYR A N 1
ATOM 1572 C CA . TYR A 1 195 ? 26.100 -0.552 -50.937 1.00 92.31 195 TYR A CA 1
ATOM 1573 C C . TYR A 1 195 ? 26.094 0.400 -52.140 1.00 92.31 195 TYR A C 1
ATOM 1575 O O . TYR A 1 195 ? 26.786 0.137 -53.123 1.00 92.31 195 TYR A O 1
ATOM 1583 N N . MET A 1 196 ? 25.370 1.522 -52.057 1.00 88.88 196 MET A N 1
ATOM 1584 C CA . MET A 1 196 ? 25.348 2.541 -53.112 1.00 88.88 196 MET A CA 1
ATOM 1585 C C . MET A 1 196 ? 26.719 3.207 -53.303 1.00 88.88 196 MET A C 1
ATOM 1587 O O . MET A 1 196 ? 27.140 3.409 -54.439 1.00 88.88 196 MET A O 1
ATOM 1591 N N . LEU A 1 197 ? 27.442 3.491 -52.215 1.00 87.75 197 LEU A N 1
ATOM 1592 C CA . LEU A 1 197 ? 28.801 4.034 -52.237 1.00 87.75 197 LEU A CA 1
ATOM 1593 C C . LEU A 1 197 ? 29.767 3.067 -52.934 1.00 87.75 197 LEU A C 1
ATOM 1595 O O . LEU A 1 197 ? 30.482 3.467 -53.852 1.00 87.75 197 LEU A O 1
ATOM 1599 N N . LYS A 1 198 ? 29.737 1.782 -52.561 1.00 88.44 198 LYS A N 1
ATOM 1600 C CA . LYS A 1 198 ? 30.537 0.726 -53.201 1.00 88.44 198 LYS A CA 1
ATOM 1601 C C . LYS A 1 198 ? 30.209 0.575 -54.688 1.00 88.44 198 LYS A C 1
ATOM 1603 O O . LYS A 1 198 ? 31.116 0.463 -55.516 1.00 88.44 198 LYS A O 1
ATOM 1608 N N . GLU A 1 199 ? 28.926 0.606 -55.044 1.00 87.31 199 GLU A N 1
ATOM 1609 C CA . GLU A 1 199 ? 28.494 0.503 -56.435 1.00 87.31 199 GLU A CA 1
ATOM 1610 C C . GLU A 1 199 ? 28.942 1.723 -57.261 1.00 87.31 199 GLU A C 1
ATOM 1612 O O . GLU A 1 199 ? 29.589 1.552 -58.294 1.00 87.31 199 GLU A O 1
ATOM 1617 N N . GLU A 1 200 ? 28.693 2.953 -56.808 1.00 83.56 200 GLU A N 1
ATOM 1618 C CA . GLU A 1 200 ? 29.113 4.156 -57.541 1.00 83.56 200 GLU A CA 1
ATOM 1619 C C . GLU A 1 200 ? 30.648 4.301 -57.601 1.00 83.56 200 GLU A C 1
ATOM 1621 O O . GLU A 1 200 ? 31.165 4.712 -58.641 1.00 83.56 200 GLU A O 1
ATOM 1626 N N . ARG A 1 201 ? 31.403 3.870 -56.573 1.00 80.25 201 ARG A N 1
ATOM 1627 C CA . ARG A 1 201 ? 32.878 3.781 -56.637 1.00 80.25 201 ARG A CA 1
ATOM 1628 C C . ARG A 1 201 ? 33.363 2.791 -57.697 1.00 80.25 201 ARG A C 1
ATOM 1630 O O . ARG A 1 201 ? 34.255 3.132 -58.466 1.00 80.25 201 ARG A O 1
ATOM 1637 N N . SER A 1 202 ? 32.748 1.613 -57.817 1.00 79.12 202 SER A N 1
ATOM 1638 C CA . SER A 1 202 ? 33.100 0.651 -58.883 1.00 79.12 202 SER A CA 1
ATOM 1639 C C . SER A 1 202 ? 32.684 1.097 -60.295 1.00 79.12 202 SER A C 1
ATOM 1641 O O . SER A 1 202 ? 33.268 0.650 -61.281 1.00 79.12 202 SER A O 1
ATOM 1643 N N . ARG A 1 203 ? 31.715 2.016 -60.414 1.00 76.00 203 ARG A N 1
ATOM 1644 C CA . ARG A 1 203 ? 31.275 2.620 -61.687 1.00 76.00 203 ARG A CA 1
ATOM 1645 C C . ARG A 1 203 ? 32.144 3.793 -62.163 1.00 76.00 203 ARG A C 1
ATOM 1647 O O . ARG A 1 203 ? 32.012 4.200 -63.317 1.00 76.00 203 ARG A O 1
ATOM 1654 N N . LEU A 1 204 ? 33.022 4.347 -61.323 1.00 61.22 204 LEU A N 1
ATOM 1655 C CA . LEU A 1 204 ? 33.722 5.625 -61.550 1.00 61.22 204 LEU A CA 1
ATOM 1656 C C . LEU A 1 204 ? 34.899 5.585 -62.547 1.00 61.22 204 LEU A C 1
ATOM 1658 O O . LEU A 1 204 ? 35.889 6.294 -62.393 1.00 61.22 204 LEU A O 1
ATOM 1662 N N . SER A 1 205 ? 34.771 4.811 -63.627 1.00 52.16 205 SER A N 1
ATOM 1663 C CA . SER A 1 205 ? 35.777 4.776 -64.694 1.00 52.16 205 SER A CA 1
ATOM 1664 C C . SER A 1 205 ? 35.710 5.962 -65.670 1.00 52.16 205 SER A C 1
ATOM 1666 O O . SER A 1 205 ? 36.712 6.171 -66.346 1.00 52.16 205 SER A O 1
ATOM 1668 N N . ASN A 1 206 ? 34.571 6.672 -65.799 1.00 53.47 206 ASN A N 1
ATOM 1669 C CA . ASN A 1 206 ? 34.373 7.955 -66.521 1.00 53.47 206 ASN A CA 1
ATOM 1670 C C . ASN A 1 206 ? 32.860 8.288 -66.620 1.00 53.47 206 ASN A C 1
ATOM 1672 O O . ASN A 1 206 ? 32.204 7.651 -67.437 1.00 53.47 206 ASN A O 1
ATOM 1676 N N . ASP A 1 207 ? 32.302 9.251 -65.855 1.00 53.16 207 ASP A N 1
ATOM 1677 C CA . ASP A 1 207 ? 31.097 10.043 -66.252 1.00 53.16 207 ASP A CA 1
ATOM 1678 C C . ASP A 1 207 ? 30.614 11.073 -65.187 1.00 53.16 207 ASP A C 1
ATOM 1680 O O . ASP A 1 207 ? 30.985 10.966 -64.014 1.00 53.16 207 ASP A O 1
ATOM 1684 N N . PRO A 1 208 ? 29.737 12.054 -65.529 1.00 53.56 208 PRO A N 1
ATOM 1685 C CA . PRO A 1 208 ? 29.319 13.162 -64.651 1.00 53.56 208 PRO A CA 1
ATOM 1686 C C . PRO A 1 208 ? 28.351 12.778 -63.510 1.00 53.56 208 PRO A C 1
ATOM 1688 O O . PRO A 1 208 ? 27.628 13.622 -62.990 1.00 53.56 208 PRO A O 1
ATOM 1691 N N . ARG A 1 209 ? 28.342 11.519 -63.054 1.00 56.38 209 ARG A N 1
ATOM 1692 C CA . ARG A 1 209 ? 27.531 11.058 -61.905 1.00 56.38 209 ARG A CA 1
ATOM 1693 C C . ARG A 1 209 ? 28.154 11.363 -60.536 1.00 56.38 209 ARG A C 1
ATOM 1695 O O . ARG A 1 209 ? 27.642 10.904 -59.520 1.00 56.38 209 ARG A O 1
ATOM 1702 N N . ARG A 1 210 ? 29.217 12.172 -60.484 1.00 66.44 210 ARG A N 1
ATOM 1703 C CA . ARG A 1 210 ? 29.956 12.526 -59.254 1.00 66.44 210 ARG A CA 1
ATOM 1704 C C . ARG A 1 210 ? 29.067 13.103 -58.140 1.00 66.44 210 ARG A C 1
ATOM 1706 O O . ARG A 1 210 ? 29.344 12.867 -56.972 1.00 66.44 210 ARG A O 1
ATOM 1713 N N . GLU A 1 211 ? 27.973 13.783 -58.483 1.00 69.69 211 GLU A N 1
ATOM 1714 C CA . GLU A 1 211 ? 26.976 14.264 -57.510 1.00 69.69 211 GLU A CA 1
ATOM 1715 C C . GLU A 1 211 ? 26.280 13.121 -56.747 1.00 69.69 211 GLU A C 1
ATOM 1717 O O . GLU A 1 211 ? 25.971 13.263 -55.564 1.00 69.69 211 GLU A O 1
ATOM 1722 N N . ARG A 1 212 ? 26.070 11.961 -57.387 1.00 75.25 212 ARG A N 1
ATOM 1723 C CA . ARG A 1 212 ? 25.490 10.769 -56.743 1.00 75.25 212 ARG A CA 1
ATOM 1724 C C . ARG A 1 212 ? 26.467 10.109 -55.782 1.00 75.25 212 ARG A C 1
ATOM 1726 O O . ARG A 1 212 ? 26.039 9.679 -54.717 1.00 75.25 212 ARG A O 1
ATOM 1733 N N . LEU A 1 213 ? 27.756 10.085 -56.132 1.00 80.56 213 LEU A N 1
ATOM 1734 C CA . LEU A 1 213 ? 28.811 9.661 -55.213 1.00 80.56 213 LEU A CA 1
ATOM 1735 C C . LEU A 1 213 ? 28.835 10.566 -53.976 1.00 80.56 213 LEU A C 1
ATOM 1737 O O . LEU A 1 213 ? 28.705 10.061 -52.871 1.00 80.56 213 LEU A O 1
ATOM 1741 N N . LEU A 1 214 ? 28.901 11.888 -54.166 1.00 81.62 214 LEU A N 1
ATOM 1742 C CA . LEU A 1 214 ? 28.894 12.854 -53.062 1.00 81.62 214 LEU A CA 1
ATOM 1743 C C . LEU A 1 214 ? 27.649 12.687 -52.169 1.00 81.62 214 LEU A C 1
ATOM 1745 O O . LEU A 1 214 ? 27.736 12.744 -50.947 1.00 81.62 214 LEU A O 1
ATOM 1749 N N . THR A 1 215 ? 26.486 12.435 -52.779 1.00 84.06 215 THR A N 1
ATOM 1750 C CA . THR A 1 215 ? 25.240 12.151 -52.048 1.00 84.06 215 THR A CA 1
ATOM 1751 C C . THR A 1 215 ? 25.333 10.844 -51.251 1.00 84.06 215 THR A C 1
ATOM 1753 O O . THR A 1 215 ? 24.825 10.787 -50.135 1.00 84.06 215 THR A O 1
ATOM 1756 N N . ALA A 1 216 ? 25.986 9.806 -51.787 1.00 84.44 216 ALA A N 1
ATOM 1757 C CA . ALA A 1 216 ? 26.244 8.559 -51.068 1.00 84.44 216 ALA A CA 1
ATOM 1758 C C . ALA A 1 216 ? 27.200 8.771 -49.884 1.00 84.44 216 ALA A C 1
ATOM 1760 O O . ALA A 1 216 ? 26.905 8.301 -48.794 1.00 84.44 216 ALA A O 1
ATOM 1761 N N . GLU A 1 217 ? 28.297 9.506 -50.084 1.00 86.31 217 GLU A N 1
ATOM 1762 C CA . GLU A 1 217 ? 29.300 9.822 -49.055 1.00 86.31 217 GLU A CA 1
ATOM 1763 C C . GLU A 1 217 ? 28.653 10.605 -47.894 1.00 86.31 217 GLU A C 1
ATOM 1765 O O . GLU A 1 217 ? 28.621 10.130 -46.759 1.00 86.31 217 GLU A O 1
ATOM 1770 N N . ILE A 1 218 ? 27.966 11.716 -48.187 1.00 86.81 218 ILE A N 1
ATOM 1771 C CA . ILE A 1 218 ? 27.237 12.506 -47.176 1.00 86.81 218 ILE A CA 1
ATOM 1772 C C . ILE A 1 218 ? 26.173 11.659 -46.451 1.00 86.81 218 ILE A C 1
ATOM 1774 O O . ILE A 1 218 ? 25.980 11.805 -45.242 1.00 86.81 218 ILE A O 1
ATOM 1778 N N . ALA A 1 219 ? 25.474 10.760 -47.152 1.00 89.06 219 ALA A N 1
ATOM 1779 C CA . ALA A 1 219 ? 24.491 9.873 -46.530 1.00 89.06 219 ALA A CA 1
ATOM 1780 C C . ALA A 1 219 ? 25.138 8.808 -45.622 1.00 89.06 219 ALA A C 1
ATOM 1782 O O . ALA A 1 219 ? 24.610 8.523 -44.548 1.00 89.06 219 ALA A O 1
ATOM 1783 N N . VAL A 1 220 ? 26.287 8.241 -46.008 1.00 91.00 220 VAL A N 1
ATOM 1784 C CA . VAL A 1 220 ? 27.049 7.305 -45.165 1.00 91.00 220 VAL A CA 1
ATOM 1785 C C . VAL A 1 220 ? 27.553 8.014 -43.906 1.00 91.00 220 VAL A C 1
ATOM 1787 O O . VAL A 1 220 ? 27.313 7.510 -42.813 1.00 91.00 220 VAL A O 1
ATOM 1790 N N . GLU A 1 221 ? 28.159 9.198 -44.024 1.00 90.00 221 GLU A N 1
ATOM 1791 C CA . GLU A 1 221 ? 28.641 9.994 -42.882 1.00 90.00 221 GLU A CA 1
ATOM 1792 C C . GLU A 1 221 ? 27.514 10.405 -41.925 1.00 90.00 221 GLU A C 1
ATOM 1794 O O . GLU A 1 221 ? 27.619 10.210 -40.713 1.00 90.00 221 GLU A O 1
ATOM 1799 N N . THR A 1 222 ? 26.404 10.935 -42.448 1.00 91.56 222 THR A N 1
ATOM 1800 C CA . THR A 1 222 ? 25.276 11.376 -41.608 1.00 91.56 222 THR A CA 1
ATOM 1801 C C . THR A 1 222 ? 24.583 10.210 -40.904 1.00 91.56 222 THR A C 1
ATOM 1803 O O . THR A 1 222 ? 24.231 10.332 -39.726 1.00 91.56 222 THR A O 1
ATOM 1806 N N . HIS A 1 223 ? 24.422 9.057 -41.561 1.00 91.31 223 HIS A N 1
ATOM 1807 C CA . HIS A 1 223 ? 23.855 7.871 -40.915 1.00 91.31 223 HIS A CA 1
ATOM 1808 C C . HIS A 1 223 ? 24.843 7.163 -39.973 1.00 91.31 223 HIS A C 1
ATOM 1810 O O . HIS A 1 223 ? 24.396 6.667 -38.939 1.00 91.31 223 HIS A O 1
ATOM 1816 N N . ALA A 1 224 ? 26.155 7.193 -40.243 1.00 91.25 224 ALA A N 1
ATOM 1817 C CA . ALA A 1 224 ? 27.184 6.755 -39.295 1.00 91.25 224 ALA A CA 1
ATOM 1818 C C . ALA A 1 224 ? 27.138 7.598 -38.013 1.00 91.25 224 ALA A C 1
ATOM 1820 O O . ALA A 1 224 ? 26.932 7.049 -36.936 1.00 91.25 224 ALA A O 1
ATOM 1821 N N . ALA A 1 225 ? 27.202 8.930 -38.127 1.00 90.88 225 ALA A N 1
ATOM 1822 C CA . ALA A 1 225 ? 27.123 9.840 -36.982 1.00 90.88 225 ALA A CA 1
ATOM 1823 C C . ALA A 1 225 ? 25.800 9.697 -36.202 1.00 90.88 225 ALA A C 1
ATOM 1825 O O . ALA A 1 225 ? 25.785 9.771 -34.974 1.00 90.88 225 ALA A O 1
ATOM 1826 N N . THR A 1 226 ? 24.685 9.436 -36.897 1.00 91.31 226 THR A N 1
ATOM 1827 C CA . THR A 1 226 ? 23.392 9.146 -36.250 1.00 91.31 226 THR A CA 1
ATOM 1828 C C . THR A 1 226 ? 23.446 7.850 -35.435 1.00 91.31 226 THR A C 1
ATOM 1830 O O . THR A 1 226 ? 22.930 7.804 -34.323 1.00 91.31 226 THR A O 1
ATOM 1833 N N . LEU A 1 227 ? 24.071 6.793 -35.959 1.00 91.75 227 LEU A N 1
ATOM 1834 C CA . LEU A 1 227 ? 24.204 5.510 -35.266 1.00 91.75 227 LEU A CA 1
ATOM 1835 C C . LEU A 1 227 ? 25.230 5.562 -34.123 1.00 91.75 227 LEU A C 1
ATOM 1837 O O . LEU A 1 227 ? 24.973 4.987 -33.067 1.00 91.75 227 LEU A O 1
ATOM 1841 N N . GLU A 1 228 ? 26.330 6.303 -34.279 1.00 91.44 228 GLU A N 1
ATOM 1842 C CA . GLU A 1 228 ? 27.271 6.611 -33.194 1.00 91.44 228 GLU A CA 1
ATOM 1843 C C . GLU A 1 228 ? 26.568 7.359 -32.048 1.00 91.44 228 GLU A C 1
ATOM 1845 O O . GLU A 1 228 ? 26.701 6.968 -30.889 1.00 91.44 228 GLU A O 1
ATOM 1850 N N . ALA A 1 229 ? 25.741 8.366 -32.358 1.00 90.69 229 ALA A N 1
ATOM 1851 C CA . ALA A 1 229 ? 24.934 9.089 -31.368 1.00 90.69 229 ALA A CA 1
ATOM 1852 C C . ALA A 1 229 ? 23.856 8.213 -30.692 1.00 90.69 229 ALA A C 1
ATOM 1854 O O . ALA A 1 229 ? 23.452 8.493 -29.564 1.00 90.69 229 ALA A O 1
ATOM 1855 N N . LEU A 1 230 ? 23.417 7.133 -31.350 1.00 91.19 230 LEU A N 1
ATOM 1856 C CA . LEU A 1 230 ? 22.554 6.087 -30.783 1.00 91.19 230 LEU A CA 1
ATOM 1857 C C . LEU A 1 230 ? 23.344 4.969 -30.068 1.00 91.19 230 LEU A C 1
ATOM 1859 O O . LEU A 1 230 ? 22.759 3.957 -29.682 1.00 91.19 230 LEU A O 1
ATOM 1863 N N . GLY A 1 231 ? 24.659 5.133 -29.879 1.00 90.44 231 GLY A N 1
ATOM 1864 C CA . GLY A 1 231 ? 25.522 4.198 -29.152 1.00 90.44 231 GLY A CA 1
ATOM 1865 C C . GLY A 1 231 ? 25.908 2.932 -29.924 1.00 90.44 231 GLY A C 1
ATOM 1866 O O . GLY A 1 231 ? 26.410 1.990 -29.321 1.00 90.44 231 GLY A O 1
ATOM 1867 N N . ALA A 1 232 ? 25.688 2.885 -31.240 1.00 91.38 232 ALA A N 1
ATOM 1868 C CA . ALA A 1 232 ? 25.934 1.718 -32.093 1.00 91.38 232 ALA A CA 1
ATOM 1869 C C . ALA A 1 232 ? 27.257 1.810 -32.883 1.00 91.38 232 ALA A C 1
ATOM 1871 O O . ALA A 1 232 ? 27.342 1.307 -34.000 1.00 91.38 232 ALA A O 1
ATOM 1872 N N . ARG A 1 233 ? 28.281 2.474 -32.328 1.00 90.19 233 ARG A N 1
ATOM 1873 C CA . ARG A 1 233 ? 29.552 2.748 -33.022 1.00 90.19 233 ARG A CA 1
ATOM 1874 C C . ARG A 1 233 ? 30.254 1.480 -33.520 1.00 90.19 233 ARG A C 1
ATOM 1876 O O . ARG A 1 233 ? 30.596 1.403 -34.694 1.00 90.19 233 ARG A O 1
ATOM 1883 N N . ASP A 1 234 ? 30.412 0.480 -32.662 1.00 91.06 234 ASP A N 1
ATOM 1884 C CA . ASP A 1 234 ? 31.107 -0.760 -33.027 1.00 91.06 234 ASP A CA 1
ATOM 1885 C C . ASP A 1 234 ? 30.344 -1.497 -34.151 1.00 91.06 234 ASP A C 1
ATOM 1887 O O . ASP A 1 234 ? 30.933 -1.945 -35.130 1.00 91.06 234 ASP A O 1
ATOM 1891 N N . GLU A 1 235 ? 29.002 -1.500 -34.096 1.00 90.44 235 GLU A N 1
ATOM 1892 C CA . GLU A 1 235 ? 28.149 -2.064 -35.156 1.00 90.44 235 GLU A CA 1
ATOM 1893 C C . GLU A 1 235 ? 28.244 -1.297 -36.489 1.00 90.44 235 GLU A C 1
ATOM 1895 O O . GLU A 1 235 ? 28.015 -1.885 -37.552 1.00 90.44 235 GLU A O 1
ATOM 1900 N N . VAL A 1 236 ? 28.533 0.010 -36.451 1.00 90.62 236 VAL A N 1
ATOM 1901 C CA . VAL A 1 236 ? 28.777 0.857 -37.631 1.00 90.62 236 VAL A CA 1
ATOM 1902 C C . VAL A 1 236 ? 30.102 0.484 -38.278 1.00 90.62 236 VAL A C 1
ATOM 1904 O O . VAL A 1 236 ? 30.120 0.241 -39.486 1.00 90.62 236 VAL A O 1
ATOM 1907 N N . GLU A 1 237 ? 31.176 0.399 -37.488 1.00 91.25 237 GLU A N 1
ATOM 1908 C CA . GLU A 1 237 ? 32.516 0.034 -37.959 1.00 91.25 237 GLU A CA 1
ATOM 1909 C C . GLU A 1 237 ? 32.504 -1.395 -38.555 1.00 91.25 237 GLU A C 1
ATOM 1911 O O . GLU A 1 237 ? 32.874 -1.567 -39.720 1.00 91.25 237 GLU A O 1
ATOM 1916 N N . ASP A 1 238 ? 31.925 -2.383 -37.857 1.00 93.12 238 ASP A N 1
ATOM 1917 C CA . ASP A 1 238 ? 31.748 -3.763 -38.350 1.00 93.12 238 ASP A CA 1
ATOM 1918 C C . ASP A 1 238 ? 30.909 -3.839 -39.643 1.00 93.12 238 ASP A C 1
ATOM 1920 O O . ASP A 1 238 ? 31.263 -4.532 -40.604 1.00 93.12 238 ASP A O 1
ATOM 1924 N N . THR A 1 239 ? 29.775 -3.126 -39.693 1.00 91.62 239 THR A N 1
ATOM 1925 C CA . THR A 1 239 ? 28.882 -3.133 -40.867 1.00 91.62 239 THR A CA 1
ATOM 1926 C C . THR A 1 239 ? 29.549 -2.478 -42.079 1.00 91.62 239 THR A C 1
ATOM 1928 O O . THR A 1 239 ? 29.388 -2.957 -43.206 1.00 91.62 239 THR A O 1
ATOM 1931 N N . ALA A 1 240 ? 30.293 -1.391 -41.869 1.00 90.88 240 ALA A N 1
ATOM 1932 C CA . ALA A 1 240 ? 31.016 -0.697 -42.925 1.00 90.88 240 ALA A CA 1
ATOM 1933 C C . ALA A 1 240 ? 32.173 -1.542 -43.466 1.00 90.88 240 ALA A C 1
ATOM 1935 O O . ALA A 1 240 ? 32.271 -1.706 -44.684 1.00 90.88 240 ALA A O 1
ATOM 1936 N N . LEU A 1 241 ? 32.980 -2.142 -42.586 1.00 91.88 241 LEU A N 1
ATOM 1937 C CA . LEU A 1 241 ? 34.062 -3.050 -42.960 1.00 91.88 241 LEU A CA 1
ATOM 1938 C C . LEU A 1 241 ? 33.531 -4.250 -43.759 1.00 91.88 241 LEU A C 1
ATOM 1940 O O . LEU A 1 241 ? 34.041 -4.549 -44.839 1.00 91.88 241 LEU A O 1
ATOM 1944 N N . GLY A 1 242 ? 32.454 -4.888 -43.288 1.00 91.81 242 GLY A N 1
ATOM 1945 C CA . GLY A 1 242 ? 31.851 -6.048 -43.949 1.00 91.81 242 GLY A CA 1
ATOM 1946 C C . GLY A 1 242 ? 31.227 -5.754 -45.322 1.00 91.81 242 GLY A C 1
ATOM 1947 O O . GLY A 1 242 ? 31.249 -6.618 -46.200 1.00 91.81 242 GLY A O 1
ATOM 1948 N N . ILE A 1 243 ? 30.682 -4.550 -45.541 1.00 91.00 243 ILE A N 1
ATOM 1949 C CA . ILE A 1 243 ? 30.070 -4.171 -46.829 1.00 91.00 243 ILE A CA 1
ATOM 1950 C C . ILE A 1 243 ? 31.108 -3.617 -47.807 1.00 91.00 243 ILE A C 1
ATOM 1952 O O . ILE A 1 243 ? 31.130 -4.035 -48.970 1.00 91.00 243 ILE A O 1
ATOM 1956 N N . LEU A 1 244 ? 31.961 -2.687 -47.371 1.00 87.19 244 LEU A N 1
ATOM 1957 C CA . LEU A 1 244 ? 32.959 -2.045 -48.229 1.00 87.19 244 LEU A CA 1
ATOM 1958 C C . LEU A 1 244 ? 34.118 -2.999 -48.550 1.00 87.19 244 LEU A C 1
ATOM 1960 O O . LEU A 1 244 ? 34.491 -3.116 -49.721 1.00 87.19 244 LEU A O 1
ATOM 1964 N N . GLY A 1 245 ? 34.572 -3.781 -47.569 1.00 88.06 245 GLY A N 1
ATOM 1965 C CA . GLY A 1 245 ? 35.830 -4.531 -47.604 1.00 88.06 245 GLY A CA 1
ATOM 1966 C C . GLY A 1 245 ? 36.998 -3.683 -47.092 1.00 88.06 245 GLY A C 1
ATOM 1967 O O . GLY A 1 245 ? 36.904 -2.456 -47.081 1.00 88.06 245 GLY A O 1
ATOM 1968 N N . GLU A 1 246 ? 38.088 -4.337 -46.682 1.00 86.94 246 GLU A N 1
ATOM 1969 C CA . GLU A 1 246 ? 39.243 -3.706 -46.018 1.00 86.94 246 GLU A CA 1
ATOM 1970 C C . GLU A 1 246 ? 39.785 -2.485 -46.782 1.00 86.94 246 GLU A C 1
ATOM 1972 O O . GLU A 1 246 ? 39.911 -1.415 -46.191 1.00 86.94 246 GLU A O 1
ATOM 1977 N N . ASP A 1 247 ? 40.008 -2.604 -48.097 1.00 83.31 247 ASP A N 1
ATOM 1978 C CA . ASP A 1 247 ? 40.589 -1.534 -48.925 1.00 83.31 247 ASP A CA 1
ATOM 1979 C C . ASP A 1 247 ? 39.736 -0.248 -48.934 1.00 83.31 247 ASP A C 1
ATOM 1981 O O . ASP A 1 247 ? 40.221 0.843 -48.632 1.00 83.31 247 ASP A O 1
ATOM 1985 N N . LEU A 1 248 ? 38.440 -0.373 -49.253 1.00 81.12 248 LEU A N 1
ATOM 1986 C CA . LEU A 1 248 ? 37.512 0.764 -49.344 1.00 81.12 248 LEU A CA 1
ATOM 1987 C C . LEU A 1 248 ? 37.129 1.312 -47.963 1.00 81.12 248 LEU A C 1
ATOM 1989 O O . LEU A 1 248 ? 36.857 2.504 -47.826 1.00 81.12 248 LEU A O 1
ATOM 1993 N N . PHE A 1 249 ? 37.103 0.459 -46.935 1.00 86.12 249 PHE A N 1
ATOM 1994 C CA . PHE A 1 249 ? 36.902 0.891 -45.556 1.00 86.12 249 PHE A CA 1
ATOM 1995 C C . PHE A 1 249 ? 38.094 1.718 -45.060 1.00 86.12 249 PHE A C 1
ATOM 1997 O O . PHE A 1 249 ? 37.892 2.797 -44.503 1.00 86.12 249 PHE A O 1
ATOM 2004 N N . ALA A 1 250 ? 39.325 1.271 -45.326 1.00 84.62 250 ALA A N 1
ATOM 2005 C CA . ALA A 1 250 ? 40.534 2.006 -44.974 1.00 84.62 250 ALA A CA 1
ATOM 2006 C C . ALA A 1 250 ? 40.633 3.347 -45.723 1.00 84.62 250 ALA A C 1
ATOM 2008 O O . ALA A 1 250 ? 40.947 4.359 -45.102 1.00 84.62 250 ALA A O 1
ATOM 2009 N N . GLU A 1 251 ? 40.296 3.389 -47.019 1.00 81.50 251 GLU A N 1
ATOM 2010 C CA . GLU A 1 251 ? 40.263 4.637 -47.799 1.00 81.50 251 GLU A CA 1
ATOM 2011 C C . GLU A 1 251 ? 39.282 5.668 -47.206 1.00 81.50 251 GLU A C 1
ATOM 2013 O O . GLU A 1 251 ? 39.597 6.858 -47.148 1.00 81.50 251 GLU A O 1
ATOM 2018 N N . TYR A 1 252 ? 38.103 5.222 -46.757 1.00 74.06 252 TYR A N 1
ATOM 2019 C CA . TYR A 1 252 ? 36.998 6.112 -46.390 1.00 74.06 252 TYR A CA 1
ATOM 2020 C C . TYR A 1 252 ? 36.924 6.448 -44.888 1.00 74.06 252 TYR A C 1
ATOM 2022 O O . TYR A 1 252 ? 36.789 7.615 -44.524 1.00 74.06 252 TYR A O 1
ATOM 2030 N N . PHE A 1 253 ? 37.062 5.461 -43.995 1.00 74.88 253 PHE A N 1
ATOM 2031 C CA . PHE A 1 253 ? 36.982 5.657 -42.535 1.00 74.88 253 PHE A CA 1
ATOM 2032 C C . PHE A 1 253 ? 38.343 5.937 -41.872 1.00 74.88 253 PHE A C 1
ATOM 2034 O O . PHE A 1 253 ? 38.386 6.512 -40.776 1.00 74.88 253 PHE A O 1
ATOM 2041 N N . HIS A 1 254 ? 39.446 5.578 -42.542 1.00 74.62 254 HIS A N 1
ATOM 2042 C CA . HIS A 1 254 ? 40.829 5.773 -42.083 1.00 74.62 254 HIS A CA 1
ATOM 2043 C C . HIS A 1 254 ? 41.704 6.538 -43.095 1.00 74.62 254 HIS A C 1
ATOM 2045 O O . HIS A 1 254 ? 42.931 6.437 -43.038 1.00 74.62 254 HIS A O 1
ATOM 2051 N N . GLY A 1 255 ? 41.079 7.295 -44.009 1.00 53.47 255 GLY A N 1
ATOM 2052 C CA . GLY A 1 255 ? 41.752 7.987 -45.113 1.00 53.47 255 GLY A CA 1
ATOM 2053 C C . GLY A 1 255 ? 42.987 8.795 -44.681 1.00 53.47 255 GLY A C 1
ATOM 2054 O O . GLY A 1 255 ? 43.026 9.311 -43.558 1.00 53.47 255 GLY A O 1
ATOM 2055 N N . PRO A 1 256 ? 44.005 8.895 -45.560 1.00 47.25 256 PRO A N 1
ATOM 2056 C CA . PRO A 1 256 ? 45.386 9.204 -45.194 1.00 47.25 256 PRO A CA 1
ATOM 2057 C C . PRO A 1 256 ? 45.501 10.504 -44.396 1.00 47.25 256 PRO A C 1
ATOM 2059 O O . PRO A 1 256 ? 45.333 11.590 -44.945 1.00 47.25 256 PRO A O 1
ATOM 2062 N N . GLU A 1 257 ? 45.791 10.352 -43.101 1.00 45.38 257 GLU A N 1
ATOM 2063 C CA . GLU A 1 257 ? 46.055 11.420 -42.130 1.00 45.38 257 GLU A CA 1
ATOM 2064 C C . GLU A 1 257 ? 45.122 12.638 -42.254 1.00 45.38 257 GLU A C 1
ATOM 2066 O O . GLU A 1 257 ? 45.572 13.756 -42.485 1.00 45.38 257 GLU A O 1
ATOM 2071 N N . ASN A 1 258 ? 43.812 12.454 -42.056 1.00 40.38 258 ASN A N 1
ATOM 2072 C CA . ASN A 1 258 ? 42.902 13.592 -41.895 1.00 40.38 258 ASN A CA 1
ATOM 2073 C C . ASN A 1 258 ? 43.141 14.276 -40.522 1.00 40.38 258 ASN A C 1
ATOM 2075 O O . ASN A 1 258 ? 42.730 13.725 -39.492 1.00 40.38 258 ASN A O 1
ATOM 2079 N N . PRO A 1 259 ? 43.770 15.472 -40.453 1.00 42.38 259 PRO A N 1
ATOM 2080 C CA . PRO A 1 259 ? 44.234 16.057 -39.189 1.00 42.38 259 PRO A CA 1
ATOM 2081 C C . PRO A 1 259 ? 43.093 16.595 -38.309 1.00 42.38 259 PRO A C 1
ATOM 2083 O O . PRO A 1 259 ? 43.325 16.994 -37.171 1.00 42.38 259 PRO A O 1
ATOM 2086 N N . ALA A 1 260 ? 41.854 16.601 -38.811 1.00 43.91 260 ALA A N 1
ATOM 2087 C CA . ALA A 1 260 ? 40.675 17.079 -38.093 1.00 43.91 260 ALA A CA 1
ATOM 2088 C C . ALA A 1 260 ? 40.127 16.094 -37.039 1.00 43.91 260 ALA A C 1
ATOM 2090 O O . ALA A 1 260 ? 39.187 16.439 -36.327 1.00 43.91 260 ALA A O 1
ATOM 2091 N N . ARG A 1 261 ? 40.685 14.876 -36.924 1.00 42.97 261 ARG A N 1
ATOM 2092 C CA . ARG A 1 261 ? 40.232 13.845 -35.964 1.00 42.97 261 ARG A CA 1
ATOM 2093 C C . ARG A 1 261 ? 41.063 13.775 -34.673 1.00 42.97 261 ARG A C 1
ATOM 2095 O O . ARG A 1 261 ? 40.974 12.791 -33.943 1.00 42.97 261 ARG A O 1
ATOM 2102 N N . VAL A 1 262 ? 41.836 14.822 -34.369 1.00 40.84 262 VAL A N 1
ATOM 2103 C CA . VAL A 1 262 ? 42.358 15.060 -33.014 1.00 40.84 262 VAL A CA 1
ATOM 2104 C C . VAL A 1 262 ? 41.169 15.469 -32.133 1.00 40.84 262 VAL A C 1
ATOM 2106 O O . VAL A 1 262 ? 40.538 16.484 -32.436 1.00 40.84 262 VAL A O 1
ATOM 2109 N N . PRO A 1 263 ? 40.817 14.719 -31.069 1.00 47.53 263 PRO A N 1
ATOM 2110 C CA . PRO A 1 263 ? 39.834 15.194 -30.102 1.00 47.53 263 PRO A CA 1
ATOM 2111 C C . PRO A 1 263 ? 40.337 16.520 -29.522 1.00 47.53 263 PRO A C 1
ATOM 2113 O O . PRO A 1 263 ? 41.531 16.591 -29.217 1.00 47.53 263 PRO A O 1
ATOM 2116 N N . PRO A 1 264 ? 39.494 17.555 -29.343 1.00 53.00 264 PRO A N 1
ATOM 2117 C CA . PRO A 1 264 ? 39.920 18.727 -28.592 1.00 53.00 264 PRO A CA 1
ATOM 2118 C C . PRO A 1 264 ? 40.431 18.246 -27.233 1.00 53.00 264 PRO A C 1
ATOM 2120 O O . PRO A 1 264 ? 39.734 17.515 -26.525 1.00 53.00 264 PRO A O 1
ATOM 2123 N N . GLU A 1 265 ? 41.682 18.596 -26.936 1.00 51.50 265 GLU A N 1
ATOM 2124 C CA . GLU A 1 265 ? 42.354 18.249 -25.689 1.00 51.50 265 GLU A CA 1
ATOM 2125 C C . GLU A 1 265 ? 41.419 18.640 -24.536 1.00 51.50 265 GLU A C 1
ATOM 2127 O O . GLU A 1 265 ? 40.945 19.781 -24.524 1.00 51.50 265 GLU A O 1
ATOM 2132 N N . PRO A 1 266 ? 41.039 17.706 -23.641 1.00 52.09 266 PRO A N 1
ATOM 2133 C CA . PRO A 1 266 ? 39.971 17.967 -22.690 1.00 52.09 266 PRO A CA 1
ATOM 2134 C C . PRO A 1 266 ? 40.389 19.128 -21.795 1.00 52.09 266 PRO A C 1
ATOM 2136 O O . PRO A 1 266 ? 41.331 18.994 -21.010 1.00 52.09 266 PRO A O 1
ATOM 2139 N N . GLU A 1 267 ? 39.690 20.263 -21.925 1.00 60.31 267 GLU A N 1
ATOM 2140 C CA . GLU A 1 267 ? 39.922 21.418 -21.063 1.00 60.31 267 GLU A CA 1
ATOM 2141 C C . GLU A 1 267 ? 39.896 20.944 -19.604 1.00 60.31 267 GLU A C 1
ATOM 2143 O O . GLU A 1 267 ? 39.012 20.156 -19.235 1.00 60.31 267 GLU A O 1
ATOM 2148 N N . PRO A 1 268 ? 40.864 21.364 -18.769 1.00 55.81 268 PRO A N 1
ATOM 2149 C CA . PRO A 1 268 ? 40.955 20.886 -17.403 1.00 55.81 268 PRO A CA 1
ATOM 2150 C C . PRO A 1 268 ? 39.673 21.267 -16.668 1.00 55.81 268 PRO A C 1
ATOM 2152 O O . PRO A 1 268 ? 39.450 22.440 -16.365 1.00 55.81 268 PRO A O 1
ATOM 2155 N N . VAL A 1 269 ? 38.835 20.258 -16.404 1.00 57.47 269 VAL A N 1
ATOM 2156 C CA . VAL A 1 269 ? 37.552 20.417 -15.718 1.00 57.47 269 VAL A CA 1
ATOM 2157 C C . VAL A 1 269 ? 37.812 21.221 -14.445 1.00 57.47 269 VAL A C 1
ATOM 2159 O O . VAL A 1 269 ? 38.571 20.743 -13.594 1.00 57.47 269 VAL A O 1
ATOM 2162 N N . PRO A 1 270 ? 37.236 22.430 -14.293 1.00 57.25 270 PRO A N 1
ATOM 2163 C CA . PRO A 1 270 ? 37.455 23.217 -13.097 1.00 57.25 270 PRO A CA 1
ATOM 2164 C C . PRO A 1 270 ? 36.952 22.402 -11.913 1.00 57.25 270 PRO A C 1
ATOM 2166 O O . PRO A 1 270 ? 35.781 22.018 -11.861 1.00 57.25 270 PRO A O 1
ATOM 2169 N N . THR A 1 271 ? 37.868 22.102 -10.991 1.00 55.50 271 THR A N 1
ATOM 2170 C CA . THR A 1 271 ? 37.598 21.310 -9.794 1.00 55.50 271 THR A CA 1
ATOM 2171 C C . THR A 1 271 ? 36.337 21.858 -9.133 1.00 55.50 271 THR A C 1
ATOM 2173 O O . THR A 1 271 ? 36.296 23.067 -8.877 1.00 55.50 271 THR A O 1
ATOM 2176 N N . PRO A 1 272 ? 35.305 21.038 -8.856 1.00 53.44 272 PRO A N 1
ATOM 2177 C CA . PRO A 1 272 ? 34.119 21.541 -8.187 1.00 53.44 272 PRO A CA 1
ATOM 2178 C C . PRO A 1 272 ? 34.559 22.122 -6.847 1.00 53.44 272 PRO A C 1
ATOM 2180 O O . PRO A 1 272 ? 35.067 21.403 -5.984 1.00 53.44 272 PRO A O 1
ATOM 2183 N N . VAL A 1 273 ? 34.403 23.439 -6.697 1.00 58.38 273 VAL A N 1
ATOM 2184 C CA . VAL A 1 273 ? 34.623 24.114 -5.422 1.00 58.38 273 VAL A CA 1
ATOM 2185 C C . VAL A 1 273 ? 33.595 23.531 -4.469 1.00 58.38 273 VAL A C 1
ATOM 2187 O O . VAL A 1 273 ? 32.409 23.845 -4.554 1.00 58.38 273 VAL A O 1
ATOM 2190 N N . VAL A 1 274 ? 34.060 22.634 -3.600 1.00 55.38 274 VAL A N 1
ATOM 2191 C CA . VAL A 1 274 ? 33.271 22.081 -2.505 1.00 55.38 274 VAL A CA 1
ATOM 2192 C C . VAL A 1 274 ? 32.822 23.268 -1.665 1.00 55.38 274 VAL A C 1
ATOM 2194 O O . VAL A 1 274 ? 33.623 23.877 -0.955 1.00 55.38 274 VAL A O 1
ATOM 2197 N N . ALA A 1 275 ? 31.548 23.634 -1.803 1.00 59.03 275 ALA A N 1
ATOM 2198 C CA . ALA A 1 275 ? 30.936 24.613 -0.927 1.00 59.03 275 ALA A CA 1
ATOM 2199 C C . ALA A 1 275 ? 31.076 24.094 0.513 1.00 59.03 275 ALA A C 1
ATOM 2201 O O . ALA A 1 275 ? 30.822 22.906 0.739 1.00 59.03 275 ALA A O 1
ATOM 2202 N N . PRO A 1 276 ? 31.510 24.932 1.472 1.00 59.44 276 PRO A N 1
ATOM 2203 C CA . PRO A 1 276 ? 31.651 24.493 2.848 1.00 59.44 276 PRO A CA 1
ATOM 2204 C C . PRO A 1 276 ? 30.308 23.976 3.366 1.00 59.44 276 PRO A C 1
ATOM 2206 O O . PRO A 1 276 ? 29.257 24.581 3.150 1.00 59.44 276 PRO A O 1
ATOM 2209 N N . GLU A 1 277 ? 30.386 22.823 4.020 1.00 56.34 277 GLU A N 1
ATOM 2210 C CA . GLU A 1 277 ? 29.281 22.100 4.636 1.00 56.34 277 GLU A CA 1
ATOM 2211 C C . GLU A 1 277 ? 28.440 23.048 5.516 1.00 56.34 277 GLU A C 1
ATOM 2213 O O . GLU A 1 277 ? 29.008 23.745 6.363 1.00 56.34 277 GLU A O 1
ATOM 2218 N N . PRO A 1 278 ? 27.108 23.138 5.325 1.00 61.00 278 PRO A N 1
ATOM 2219 C CA . PRO A 1 278 ? 26.280 23.993 6.162 1.00 61.00 278 PRO A CA 1
ATOM 2220 C C . PRO A 1 278 ? 26.276 23.446 7.592 1.00 61.00 278 PRO A C 1
ATOM 2222 O O . PRO A 1 278 ? 25.858 22.310 7.825 1.00 61.00 278 PRO A O 1
ATOM 2225 N N . GLU A 1 279 ? 26.738 24.262 8.542 1.00 59.09 279 GLU A N 1
ATOM 2226 C CA . GLU A 1 279 ? 26.825 23.882 9.953 1.00 59.09 279 GLU A CA 1
ATOM 2227 C C . GLU A 1 279 ? 25.478 23.335 10.466 1.00 59.09 279 GLU A C 1
ATOM 2229 O O . GLU A 1 279 ? 24.428 23.947 10.226 1.00 59.09 279 GLU A O 1
ATOM 2234 N N . PRO A 1 280 ? 25.464 22.208 11.203 1.00 59.25 280 PRO A N 1
ATOM 2235 C CA . PRO A 1 280 ? 24.237 21.718 11.812 1.00 59.25 280 PRO A CA 1
ATOM 2236 C C . PRO A 1 280 ? 23.728 22.747 12.836 1.00 59.25 280 PRO A C 1
ATOM 2238 O O . PRO A 1 280 ? 24.531 23.315 13.580 1.00 59.25 280 PRO A O 1
ATOM 2241 N N . PRO A 1 281 ? 22.405 22.986 12.932 1.00 54.34 281 PRO A N 1
ATOM 2242 C CA . PRO A 1 281 ? 21.854 24.004 13.817 1.00 54.34 281 PRO A CA 1
ATOM 2243 C C . PRO A 1 281 ? 22.158 23.685 15.285 1.00 54.34 281 PRO A C 1
ATOM 2245 O O . PRO A 1 281 ? 21.500 22.863 15.928 1.00 54.34 281 PRO A O 1
ATOM 2248 N N . SER A 1 282 ? 23.157 24.380 15.827 1.00 55.28 282 SER A N 1
ATOM 2249 C CA . SER A 1 282 ? 23.563 24.300 17.226 1.00 55.28 282 SER A CA 1
ATOM 2250 C C . SER A 1 282 ? 22.528 24.992 18.115 1.00 55.28 282 SER A C 1
ATOM 2252 O O . SER A 1 282 ? 22.680 26.153 18.486 1.00 55.28 282 SER A O 1
ATOM 2254 N N . ASN A 1 283 ? 21.429 24.292 18.413 1.00 54.47 283 ASN A N 1
ATOM 2255 C CA . ASN A 1 283 ? 20.501 24.637 19.492 1.00 54.47 283 ASN A CA 1
ATOM 2256 C C . ASN A 1 283 ? 19.576 23.462 19.859 1.00 54.47 283 ASN A C 1
ATOM 2258 O O . ASN A 1 283 ? 18.393 23.435 19.525 1.00 54.47 283 ASN A O 1
ATOM 2262 N N . ILE A 1 284 ? 20.099 22.514 20.642 1.00 46.31 284 ILE A N 1
ATOM 2263 C CA . ILE A 1 284 ? 19.263 21.699 21.534 1.00 46.31 284 ILE A CA 1
ATOM 2264 C C . ILE A 1 284 ? 19.599 22.100 22.968 1.00 46.31 284 ILE A C 1
ATOM 2266 O O . ILE A 1 284 ? 20.513 21.562 23.595 1.00 46.31 284 ILE A O 1
ATOM 2270 N N . HIS A 1 285 ? 18.831 23.049 23.506 1.00 47.75 285 HIS A N 1
ATOM 2271 C CA . HIS A 1 285 ? 18.804 23.309 24.942 1.00 47.75 285 HIS A CA 1
ATOM 2272 C C . HIS A 1 285 ? 18.208 22.090 25.659 1.00 47.75 285 HIS A C 1
ATOM 2274 O O . HIS A 1 285 ? 16.998 21.986 25.865 1.00 47.75 285 HIS A O 1
ATOM 2280 N N . ILE A 1 286 ? 19.073 21.160 26.071 1.00 47.81 286 ILE A N 1
ATOM 2281 C CA . ILE A 1 286 ? 18.703 20.083 26.990 1.00 47.81 286 ILE A CA 1
ATOM 2282 C C . ILE A 1 286 ? 18.448 20.714 28.363 1.00 47.81 286 ILE A C 1
ATOM 2284 O O . ILE A 1 286 ? 19.356 20.855 29.186 1.00 47.81 286 ILE A O 1
ATOM 2288 N N . LEU A 1 287 ? 17.192 21.082 28.623 1.00 47.09 287 LEU A N 1
ATOM 2289 C CA . LEU A 1 287 ? 16.714 21.421 29.960 1.00 47.09 287 LEU A CA 1
ATOM 2290 C C . LEU A 1 287 ? 16.721 20.160 30.835 1.00 47.09 287 LEU A C 1
ATOM 2292 O O . LEU A 1 287 ? 15.705 19.488 31.014 1.00 47.09 287 LEU A O 1
ATOM 2296 N N . ARG A 1 288 ? 17.889 19.846 31.408 1.00 42.03 288 ARG A N 1
ATOM 2297 C CA . ARG A 1 288 ? 17.997 18.919 32.537 1.00 42.03 288 ARG A CA 1
ATOM 2298 C C . ARG A 1 288 ? 17.164 19.468 33.695 1.00 42.03 288 ARG A C 1
ATOM 2300 O O . ARG A 1 288 ? 17.588 20.399 34.374 1.00 42.03 288 ARG A O 1
ATOM 2307 N N . ARG A 1 289 ? 16.014 18.847 33.965 1.00 49.78 289 ARG A N 1
ATOM 2308 C CA . ARG A 1 289 ? 15.429 18.883 35.308 1.00 49.78 289 ARG A CA 1
ATOM 2309 C C . ARG A 1 289 ? 16.281 17.999 36.216 1.00 49.78 289 ARG A C 1
ATOM 2311 O O . ARG A 1 289 ? 16.399 16.800 35.981 1.00 49.78 289 ARG A O 1
ATOM 2318 N N . THR A 1 290 ? 16.904 18.619 37.209 1.00 49.56 290 THR A N 1
ATOM 2319 C CA . THR A 1 290 ? 17.444 17.952 38.401 1.00 49.56 290 THR A CA 1
ATOM 2320 C C . THR A 1 290 ? 16.305 17.405 39.279 1.00 49.56 290 THR A C 1
ATOM 2322 O O . THR A 1 290 ? 15.168 17.850 39.096 1.00 49.56 290 THR A O 1
ATOM 2325 N N . PRO A 1 291 ? 16.587 16.423 40.160 1.00 61.78 291 PRO A N 1
ATOM 2326 C CA . PRO A 1 291 ? 15.578 15.759 40.995 1.00 61.78 291 PRO A CA 1
ATOM 2327 C C . PRO A 1 291 ? 14.905 16.685 42.017 1.00 61.78 291 PRO A C 1
ATOM 2329 O O . PRO A 1 291 ? 15.556 17.670 42.435 1.00 61.78 291 PRO A O 1
#

Secondary structure (DSSP, 8-state):
----------PPP---HHHHHHHHHHHHHHTT-----TTSHHHHHHHHHHTTTS-HHHHHHHHHHHHHHHTTSHHHHHHHHHTT--TT-HHHHHHHHHHHHHHHHHHHHTTS-TT-HHHHHHHHHHHHHHHHHHHHHHHHHHHHHHHHHHHHHHHHHHHHHHHHHHHHHHHHHHHHHHHHHHHHHHHHHHHHHHHHHHHHHHHTTS-STHHHHHHHHHHHHHHHHHHHHTT-HHHHHHHHHHHH-HHHHHHHHS-TT-GGGSPPP---PPP---PPPPPP-----------

Nearest PDB structures (foldseek):
  9cpb-assembly1_6H  TM=1.866E-01  e=2.183E+00  Bos taurus

Solvent-accessible surface area (backbone atoms only — not com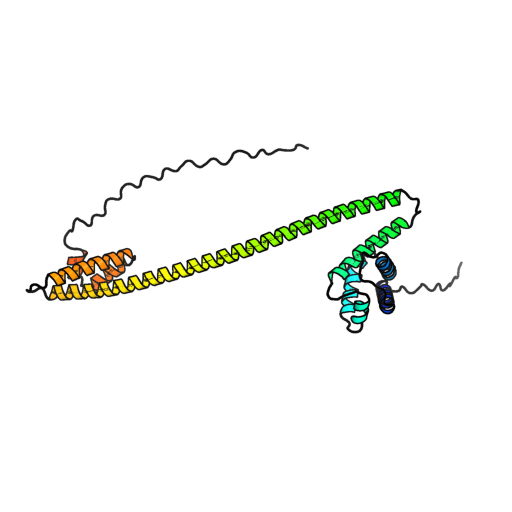parable to full-atom values): 16966 Å² total; per-residue (Å²): 132,88,85,82,90,82,80,85,76,77,71,78,80,82,71,54,53,69,57,55,26,51,54,38,46,53,49,42,42,76,68,62,43,66,68,51,54,61,87,40,67,69,32,35,51,52,50,46,61,31,48,62,79,56,59,70,82,52,37,68,54,52,50,37,52,50,52,54,56,45,64,72,35,78,94,41,34,66,50,37,41,73,14,52,48,52,88,91,43,65,66,59,46,57,52,39,29,63,44,38,46,52,49,53,50,52,52,56,56,61,70,52,63,98,80,45,62,68,50,51,54,51,52,52,48,55,50,49,50,53,48,54,52,48,53,52,49,50,53,50,50,54,49,50,52,50,51,51,52,52,48,52,50,52,49,54,56,47,54,52,50,51,53,50,54,52,51,51,49,52,52,49,52,52,50,52,48,52,49,50,56,50,49,54,52,40,52,54,51,29,53,53,26,47,53,48,36,50,51,47,61,75,61,66,85,78,72,94,58,58,66,58,45,53,52,22,52,54,46,32,53,54,31,45,55,52,35,42,76,70,71,39,44,70,63,47,53,54,52,43,37,73,71,54,32,70,70,58,30,42,56,68,80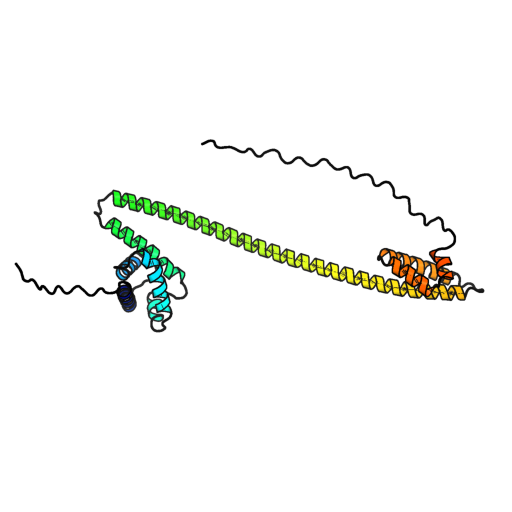,59,34,88,81,61,80,83,75,65,74,79,77,78,72,80,74,76,72,80,78,76,71,79,78,81,76,74,84,89,74,79,84,78,80,76,80,76,136

Sequence (291 aa):
MSSDNDTTGAKPVSQDPSRAFLERLMKSVRLGHRLDDPRNVEVLQRWAIICKGLPDNALMQVIPQTLRALLRQDSTVERLTACGISLRHPLQHEAIAPYVISYRRYMAARGHDPKDEQARRSIDILRAELRTLRDQFNMVFDQVAGLEQERERLAIDNDSLQQQVLAERVRGEDALRRLADARDNAQRLFRLYLYMLKEERSRLSNDPRRERLLTAEIAVETHAATLEALGARDEVEDTALGILGEDLFAEYFHGPENPARVPPEPEPVPTPVVAPEPEPPSNIHILRRTP

Mean predicted aligned error: 19.07 Å

Foldseek 3Di:
DDDDDDDPPPDPDPDDLLVQLLVLVVVCLVVLAACADLVDPVNLVSNLVSNPPPDLVCLLPSQLVVLVVQCVPPVRVVSCVSSVSHPVCSVSSNVNSVSNSVSVVLVVLVVDDPPDVVSVVVVVVVVVVVVVVVVVVVVVVVVVVVVVVVVVVVVVVVVVVVVVVVVVVVVVVVVVVVLVVQLVVLVVQLLVLLLQLLVVVVVVPDDPCVVSNVVSLVSNVVSQVVNVVSVNNVVSLVSNCVSNPDVRSCCRVVNDCPVVPDDPDPDPDPDPPPDPDDDDPPDDPPPDDDD